Protein AF-A0A972IDL1-F1 (afdb_monomer_lite)

Structure (mmCIF, N/CA/C/O backbone):
data_AF-A0A972IDL1-F1
#
_entry.id   AF-A0A972IDL1-F1
#
loop_
_atom_site.group_PDB
_atom_site.id
_atom_site.type_symbol
_atom_site.label_atom_id
_atom_site.label_alt_id
_atom_site.label_comp_id
_atom_site.label_asym_id
_atom_site.label_entity_id
_atom_site.label_seq_id
_atom_site.pdbx_PDB_ins_code
_atom_site.Cartn_x
_atom_site.Cartn_y
_atom_site.Cartn_z
_atom_site.occupancy
_atom_site.B_iso_or_equiv
_atom_site.auth_seq_id
_atom_site.auth_comp_id
_atom_site.auth_asym_id
_atom_site.auth_atom_id
_atom_site.pdbx_PDB_model_num
ATOM 1 N N . MET A 1 1 ? 12.855 -9.740 -29.142 1.00 69.56 1 MET A N 1
ATOM 2 C CA . MET A 1 1 ? 11.871 -10.826 -28.912 1.00 69.56 1 MET A CA 1
ATOM 3 C C . MET A 1 1 ? 12.414 -11.901 -27.972 1.00 69.56 1 MET A C 1
ATOM 5 O O . MET A 1 1 ? 11.715 -12.265 -27.040 1.00 69.56 1 MET A O 1
ATOM 9 N N . GLU A 1 2 ? 13.650 -12.370 -28.153 1.00 85.25 2 GLU A N 1
ATOM 10 C CA . GLU A 1 2 ? 14.251 -13.401 -27.289 1.00 85.25 2 GLU A CA 1
ATOM 11 C C . GLU A 1 2 ? 14.607 -12.911 -25.873 1.00 85.25 2 GLU A C 1
ATOM 13 O O . GLU A 1 2 ? 14.271 -13.577 -24.900 1.00 85.25 2 GLU A O 1
ATOM 18 N N . GLN A 1 3 ? 15.165 -11.701 -25.736 1.00 89.56 3 GLN A N 1
ATOM 19 C CA . GLN A 1 3 ? 15.427 -11.087 -24.422 1.00 89.56 3 GLN A CA 1
ATOM 20 C C . GLN A 1 3 ? 14.149 -10.921 -23.587 1.00 89.56 3 GLN A C 1
ATOM 22 O O . GLN A 1 3 ? 14.128 -11.287 -22.418 1.00 89.56 3 GLN A O 1
ATOM 27 N N . ARG A 1 4 ? 13.060 -10.440 -24.205 1.00 92.75 4 ARG A N 1
ATOM 28 C CA . ARG A 1 4 ? 11.761 -10.284 -23.534 1.00 92.75 4 ARG A CA 1
ATOM 29 C C . ARG A 1 4 ? 11.240 -11.619 -22.999 1.00 92.75 4 ARG A C 1
ATOM 31 O O . ARG A 1 4 ? 10.919 -11.701 -21.827 1.00 92.75 4 ARG A O 1
ATOM 38 N N . LYS A 1 5 ? 11.292 -12.688 -23.806 1.00 94.25 5 LYS A N 1
ATOM 39 C CA . LYS A 1 5 ? 10.910 -14.041 -23.363 1.00 94.25 5 LYS A CA 1
ATOM 40 C C . LYS A 1 5 ? 11.726 -14.525 -22.160 1.00 94.25 5 LYS A C 1
ATOM 42 O O . LYS A 1 5 ? 11.178 -15.193 -21.290 1.00 94.25 5 LYS A O 1
ATOM 47 N N . LYS A 1 6 ? 13.025 -14.210 -22.106 1.00 95.50 6 LYS A N 1
ATOM 48 C CA . LYS A 1 6 ? 13.867 -14.559 -20.953 1.00 95.50 6 LYS A CA 1
ATOM 49 C C . LYS A 1 6 ? 13.486 -13.767 -19.702 1.00 95.50 6 LYS A C 1
ATOM 51 O O . LYS A 1 6 ? 13.371 -14.365 -18.638 1.00 95.50 6 LYS A O 1
ATOM 56 N N . ILE A 1 7 ? 13.264 -12.459 -19.830 1.00 96.12 7 ILE A N 1
ATOM 57 C CA . ILE A 1 7 ? 12.798 -11.608 -18.724 1.00 96.12 7 ILE A CA 1
ATOM 58 C C . ILE A 1 7 ? 11.448 -12.117 -18.202 1.00 96.12 7 ILE A C 1
ATOM 60 O O . ILE A 1 7 ? 11.307 -12.346 -17.003 1.00 96.12 7 ILE A O 1
ATOM 64 N N . ASP A 1 8 ? 10.502 -12.405 -19.097 1.00 96.19 8 ASP A N 1
ATOM 65 C CA . ASP A 1 8 ? 9.196 -12.964 -18.738 1.00 96.19 8 ASP A CA 1
ATOM 66 C C . ASP A 1 8 ? 9.354 -14.304 -17.997 1.00 96.19 8 ASP A C 1
ATOM 68 O O . ASP A 1 8 ? 8.699 -14.542 -16.985 1.00 96.19 8 ASP A O 1
ATOM 72 N N . ALA A 1 9 ? 10.283 -15.165 -18.429 1.00 96.38 9 ALA A N 1
ATOM 73 C CA . ALA A 1 9 ? 10.573 -16.423 -17.743 1.00 96.38 9 ALA A CA 1
ATOM 74 C C . ALA A 1 9 ? 11.152 -16.223 -16.329 1.00 96.38 9 ALA A C 1
ATOM 76 O O . ALA A 1 9 ? 10.812 -16.991 -15.423 1.00 96.38 9 ALA A O 1
ATOM 77 N N . TYR A 1 10 ? 11.996 -15.207 -16.113 1.00 97.44 10 TYR A N 1
ATOM 78 C CA . TYR A 1 10 ? 12.450 -14.835 -14.768 1.00 97.44 10 TYR A CA 1
ATOM 79 C C . TYR A 1 10 ? 11.281 -14.361 -13.900 1.00 97.44 10 TYR A C 1
ATOM 81 O O . TYR A 1 10 ? 11.142 -14.829 -12.770 1.00 97.44 10 TYR A O 1
ATOM 89 N N . MET A 1 11 ? 10.404 -13.508 -14.432 1.00 97.06 11 MET A N 1
ATOM 90 C CA . MET A 1 11 ? 9.245 -12.985 -13.699 1.00 97.06 11 MET A CA 1
ATOM 91 C C . MET A 1 11 ? 8.199 -14.067 -13.388 1.00 97.06 11 MET A C 1
ATOM 93 O O . MET A 1 11 ? 7.615 -14.076 -12.307 1.00 97.06 11 MET A O 1
ATOM 97 N N . GLU A 1 12 ? 7.996 -15.042 -14.274 1.00 96.50 12 GLU A N 1
ATOM 98 C CA . GLU A 1 12 ? 7.114 -16.185 -14.005 1.00 96.50 12 GLU A CA 1
ATOM 99 C C . GLU A 1 12 ? 7.659 -17.109 -12.913 1.00 96.50 12 GLU A C 1
ATOM 101 O O . GLU A 1 12 ? 6.898 -17.645 -12.103 1.00 96.50 12 GLU A O 1
ATOM 106 N N . ARG A 1 13 ? 8.984 -17.285 -12.851 1.00 96.50 13 ARG A N 1
ATOM 107 C CA . ARG A 1 13 ? 9.626 -17.984 -11.730 1.00 96.50 13 ARG A CA 1
ATOM 108 C C . ARG A 1 13 ? 9.507 -17.177 -10.444 1.00 96.50 13 ARG A C 1
ATOM 110 O O . ARG A 1 13 ? 9.214 -17.767 -9.408 1.00 96.50 13 ARG A O 1
ATOM 117 N N . TYR A 1 14 ? 9.665 -15.855 -10.523 1.00 96.44 14 TYR A N 1
ATOM 118 C CA . TYR A 1 14 ? 9.580 -14.960 -9.372 1.00 96.44 14 TYR A CA 1
ATOM 119 C C . TYR A 1 14 ? 8.259 -15.121 -8.611 1.00 96.44 14 TYR A C 1
ATOM 121 O O . TYR A 1 14 ? 8.246 -15.282 -7.392 1.00 96.44 14 TYR A O 1
ATOM 129 N N . LYS A 1 15 ? 7.141 -15.175 -9.346 1.00 94.12 15 LYS A N 1
ATOM 130 C CA . LYS A 1 15 ? 5.787 -15.342 -8.787 1.00 94.12 15 LYS A CA 1
ATOM 131 C C . LYS A 1 15 ? 5.589 -16.635 -7.986 1.00 94.12 15 LYS A C 1
ATOM 133 O O . LYS A 1 15 ? 4.675 -16.707 -7.175 1.00 94.12 15 LYS A O 1
ATOM 138 N N . LYS A 1 16 ? 6.396 -17.669 -8.242 1.00 94.69 16 LYS A N 1
ATOM 139 C CA . LYS A 1 16 ? 6.254 -19.010 -7.644 1.00 94.69 16 LYS A CA 1
ATOM 140 C C . LYS A 1 16 ? 7.277 -19.292 -6.545 1.00 94.69 16 LYS A C 1
ATOM 142 O O . LYS A 1 16 ? 7.197 -20.334 -5.901 1.00 94.69 16 LYS A O 1
ATOM 147 N N . ASN A 1 17 ? 8.267 -18.421 -6.385 1.00 92.88 17 ASN A N 1
ATOM 148 C CA . ASN A 1 17 ? 9.401 -18.655 -5.504 1.00 92.88 17 ASN A CA 1
ATOM 149 C C . ASN A 1 17 ? 9.168 -18.054 -4.110 1.00 92.88 17 ASN A C 1
ATOM 151 O O . ASN A 1 17 ? 8.294 -17.207 -3.923 1.00 92.88 17 ASN A O 1
ATOM 155 N N . SER A 1 18 ? 9.988 -18.455 -3.137 1.00 92.94 18 SER A N 1
ATOM 156 C CA . SER A 1 18 ? 10.034 -17.758 -1.847 1.00 92.94 18 SER A CA 1
ATOM 157 C C . SER A 1 18 ? 10.692 -16.381 -1.992 1.00 92.94 18 SER A C 1
ATOM 159 O O . SER A 1 18 ? 11.393 -16.114 -2.971 1.00 92.94 18 SER A O 1
ATOM 161 N N . ILE A 1 19 ? 10.507 -15.511 -0.997 1.00 91.75 19 ILE A N 1
ATOM 162 C CA . ILE A 1 19 ? 11.131 -14.181 -0.970 1.00 91.75 19 ILE A CA 1
ATOM 163 C C . ILE A 1 19 ? 12.663 -14.300 -1.012 1.00 91.75 19 ILE A C 1
ATOM 165 O O . ILE A 1 19 ? 13.321 -13.627 -1.802 1.00 91.75 19 ILE A O 1
ATOM 169 N N . GLU A 1 20 ? 13.237 -15.214 -0.233 1.00 91.06 20 GLU A N 1
ATOM 170 C CA . GLU A 1 20 ? 14.679 -15.469 -0.193 1.00 91.06 20 GLU A CA 1
ATOM 171 C C . GLU A 1 20 ? 15.185 -16.027 -1.529 1.00 91.06 20 GLU A C 1
ATOM 173 O O . GLU A 1 20 ? 16.216 -15.588 -2.045 1.00 91.06 20 GLU A O 1
ATOM 178 N N . GLY A 1 21 ? 14.432 -16.955 -2.130 1.00 94.38 21 GLY A N 1
ATOM 179 C CA . GLY A 1 21 ? 14.730 -17.484 -3.458 1.00 94.38 21 GLY A CA 1
ATOM 180 C C . GLY A 1 21 ? 14.674 -16.403 -4.541 1.00 94.38 21 GLY A C 1
ATOM 181 O O . GLY A 1 21 ? 15.463 -16.431 -5.488 1.00 94.38 21 GLY A O 1
ATOM 182 N N . ASN A 1 22 ? 13.780 -15.425 -4.390 1.00 96.56 22 ASN A N 1
ATOM 183 C CA . ASN A 1 22 ? 13.636 -14.306 -5.312 1.00 96.56 22 ASN A CA 1
ATOM 184 C C . ASN A 1 22 ? 14.821 -13.348 -5.293 1.00 96.56 22 ASN A C 1
ATOM 186 O O . ASN A 1 22 ? 15.197 -12.849 -6.352 1.00 96.56 22 ASN A O 1
ATOM 190 N N . ILE A 1 23 ? 15.464 -13.147 -4.142 1.00 95.94 23 ILE A N 1
ATOM 191 C CA . ILE A 1 23 ? 16.688 -12.340 -4.066 1.00 95.94 23 ILE A CA 1
ATOM 192 C C . ILE A 1 23 ? 17.783 -12.960 -4.944 1.00 95.94 23 ILE A C 1
ATOM 194 O O . ILE A 1 23 ? 18.371 -12.274 -5.780 1.00 95.94 23 ILE A O 1
ATOM 198 N N . ALA A 1 24 ? 18.035 -14.266 -4.798 1.00 95.44 24 ALA A N 1
ATOM 199 C CA . ALA A 1 24 ? 19.039 -14.965 -5.602 1.00 95.44 24 ALA A CA 1
ATOM 200 C C . ALA A 1 24 ? 18.680 -14.948 -7.098 1.00 95.44 24 ALA A C 1
ATOM 202 O O . ALA A 1 24 ? 19.507 -14.572 -7.929 1.00 95.44 24 ALA A O 1
ATOM 203 N N . LEU A 1 25 ? 17.424 -15.274 -7.426 1.00 97.94 25 LEU A N 1
ATOM 204 C CA . LEU A 1 25 ? 16.928 -15.304 -8.801 1.00 97.94 25 LEU A CA 1
ATOM 205 C C . LEU A 1 25 ? 17.077 -13.947 -9.503 1.00 97.94 25 LEU A C 1
ATOM 207 O O . LEU A 1 25 ? 17.534 -13.899 -10.644 1.00 97.94 25 LEU A O 1
ATOM 211 N N . MET A 1 26 ? 16.697 -12.846 -8.846 1.00 98.25 26 MET A N 1
ATOM 212 C CA . MET A 1 26 ? 16.773 -11.516 -9.455 1.00 98.25 26 MET A CA 1
ATOM 213 C C . MET A 1 26 ? 18.207 -10.993 -9.537 1.00 98.25 26 MET A C 1
ATOM 215 O O . MET A 1 26 ? 18.553 -10.363 -10.533 1.00 98.25 26 MET A O 1
ATOM 219 N N . ARG A 1 27 ? 19.077 -11.302 -8.564 1.00 97.19 27 ARG A N 1
ATOM 220 C CA . ARG A 1 27 ? 20.513 -10.989 -8.676 1.00 97.19 27 ARG A CA 1
ATOM 221 C C . ARG A 1 27 ? 21.149 -11.690 -9.878 1.00 97.19 27 ARG A C 1
ATOM 223 O O . ARG A 1 27 ? 21.947 -11.073 -10.577 1.00 97.19 27 ARG A O 1
ATOM 230 N N . ASP A 1 28 ? 20.778 -12.940 -10.154 1.00 97.00 28 ASP A N 1
ATOM 231 C CA . ASP A 1 28 ? 21.242 -13.651 -11.349 1.00 97.00 28 ASP A CA 1
ATOM 232 C C . ASP A 1 28 ? 20.662 -13.059 -12.637 1.00 97.00 28 ASP A C 1
ATOM 234 O O . ASP A 1 28 ? 21.408 -12.813 -13.586 1.00 97.00 28 ASP A O 1
ATOM 238 N N . ALA A 1 29 ? 19.366 -12.739 -12.655 1.00 97.56 29 ALA A N 1
ATOM 239 C CA . ALA A 1 29 ? 18.731 -12.093 -13.801 1.00 97.56 29 ALA A CA 1
ATOM 240 C C . ALA A 1 29 ? 19.389 -10.742 -14.141 1.00 97.56 29 ALA A C 1
ATOM 242 O O . ALA A 1 29 ? 19.613 -10.434 -15.311 1.00 97.56 29 ALA A O 1
ATOM 243 N N . LEU A 1 30 ? 19.769 -9.959 -13.128 1.00 97.81 30 LEU A N 1
ATOM 244 C CA . LEU A 1 30 ? 20.443 -8.669 -13.292 1.00 97.81 30 LEU A CA 1
ATOM 245 C C . LEU A 1 30 ? 21.916 -8.790 -13.716 1.00 97.81 30 LEU A C 1
ATOM 247 O O . LEU A 1 30 ? 22.479 -7.809 -14.189 1.00 97.81 30 LEU A O 1
ATOM 251 N N . LYS A 1 31 ? 22.550 -9.968 -13.640 1.00 97.38 31 LYS A N 1
ATOM 252 C CA . LYS A 1 31 ? 23.849 -10.181 -14.313 1.00 97.38 31 LYS A CA 1
ATOM 253 C C . LYS A 1 31 ? 23.686 -10.194 -15.833 1.00 97.38 31 LYS A C 1
ATOM 255 O O . LYS A 1 31 ? 24.550 -9.693 -16.544 1.00 97.38 31 LYS A O 1
ATOM 260 N N . GLU A 1 32 ? 22.583 -10.762 -16.325 1.00 96.50 32 GLU A N 1
ATOM 261 C CA . GLU A 1 32 ? 22.264 -10.829 -17.759 1.00 96.50 32 GLU A CA 1
ATOM 262 C C . GLU A 1 32 ? 21.600 -9.531 -18.255 1.00 96.50 32 GLU A C 1
ATOM 264 O O . GLU A 1 32 ? 21.862 -9.080 -19.370 1.00 96.50 32 GLU A O 1
ATOM 269 N N . PHE A 1 33 ? 20.778 -8.896 -17.413 1.00 96.81 33 PHE A N 1
ATOM 270 C CA . PHE A 1 33 ? 19.990 -7.707 -17.745 1.00 96.81 33 PHE A CA 1
ATOM 271 C C . PHE A 1 33 ? 20.169 -6.582 -16.705 1.00 96.81 33 PHE A C 1
ATOM 273 O O . PHE A 1 33 ? 19.198 -6.187 -16.058 1.00 96.81 33 PHE A O 1
ATOM 280 N N . PRO A 1 34 ? 21.378 -6.007 -16.552 1.00 94.88 34 PRO A N 1
ATOM 281 C CA . PRO A 1 34 ? 21.751 -5.133 -15.423 1.00 94.88 34 PRO A CA 1
ATOM 282 C C . PRO A 1 34 ? 20.965 -3.828 -15.294 1.00 94.88 34 PRO A C 1
ATOM 284 O O . PRO A 1 34 ? 21.057 -3.138 -14.282 1.00 94.88 34 PRO A O 1
ATOM 287 N N . TYR A 1 35 ? 20.215 -3.469 -16.327 1.00 94.12 35 TYR A N 1
ATOM 288 C CA . TYR A 1 35 ? 19.510 -2.199 -16.440 1.00 94.12 35 TYR A CA 1
ATOM 289 C C . TYR A 1 35 ? 18.008 -2.363 -16.651 1.00 94.12 35 TYR A C 1
ATOM 291 O O . TYR A 1 35 ? 17.324 -1.383 -16.944 1.00 94.12 35 TYR A O 1
ATOM 299 N N . ASN A 1 36 ? 17.493 -3.590 -16.549 1.00 96.69 36 ASN A N 1
ATOM 300 C CA . ASN A 1 36 ? 16.065 -3.818 -16.663 1.00 96.69 36 ASN A CA 1
ATOM 301 C C . ASN 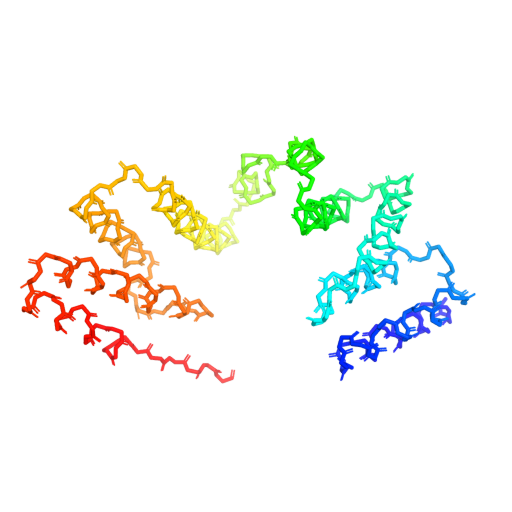A 1 36 ? 15.358 -3.369 -15.372 1.00 96.69 36 ASN A C 1
ATOM 303 O O . ASN A 1 36 ? 15.572 -3.940 -14.304 1.00 96.69 36 ASN A O 1
ATOM 307 N N . LEU A 1 37 ? 14.512 -2.346 -15.494 1.00 96.69 37 LEU A N 1
ATOM 308 C CA . LEU A 1 37 ? 13.862 -1.693 -14.356 1.00 96.69 37 LEU A CA 1
ATOM 309 C C . LEU A 1 37 ? 12.839 -2.594 -13.645 1.00 96.69 37 LEU A C 1
ATOM 311 O O . LEU A 1 37 ? 12.655 -2.461 -12.435 1.00 96.69 37 LEU A O 1
ATOM 315 N N . ASP A 1 38 ? 12.227 -3.545 -14.355 1.00 95.06 38 ASP A N 1
ATOM 316 C CA . ASP A 1 38 ? 11.263 -4.486 -13.772 1.00 95.06 38 ASP A CA 1
ATOM 317 C C . ASP A 1 38 ? 11.964 -5.514 -12.880 1.00 95.06 38 ASP A C 1
ATOM 319 O O . ASP A 1 38 ? 11.540 -5.753 -11.751 1.00 95.06 38 ASP A O 1
ATOM 323 N N . LEU A 1 39 ? 13.092 -6.065 -13.340 1.00 97.69 39 LEU A N 1
ATOM 324 C CA . LEU A 1 39 ? 13.929 -6.973 -12.551 1.00 97.69 39 LEU A CA 1
ATOM 325 C C . LEU A 1 39 ? 14.549 -6.259 -11.341 1.00 97.69 39 LEU A C 1
ATOM 327 O O . LEU A 1 39 ? 14.624 -6.835 -10.256 1.00 97.69 39 LEU A O 1
ATOM 331 N N . MET A 1 40 ? 14.951 -4.994 -11.505 1.00 97.94 40 MET A N 1
ATOM 332 C CA . MET A 1 40 ? 15.411 -4.152 -10.397 1.00 97.94 40 MET A CA 1
ATOM 333 C C . MET A 1 40 ? 14.294 -3.945 -9.363 1.00 97.94 40 MET A C 1
ATOM 335 O O . MET A 1 40 ? 14.509 -4.189 -8.177 1.00 97.94 40 MET A O 1
ATOM 339 N N . SER A 1 41 ? 13.088 -3.578 -9.808 1.00 96.56 41 SER A N 1
ATOM 340 C CA . SER A 1 41 ? 11.908 -3.425 -8.942 1.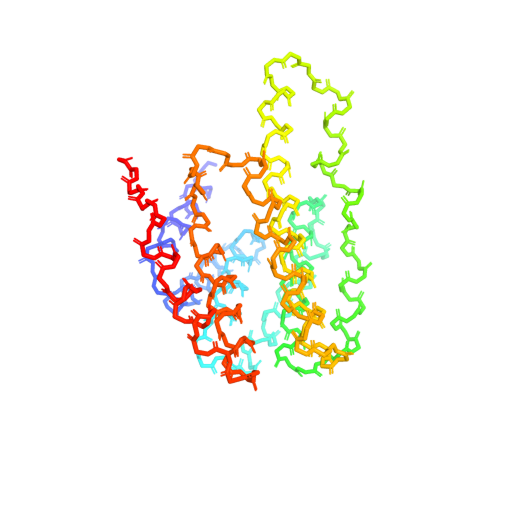00 96.56 41 SER A CA 1
ATOM 341 C C . SER A 1 41 ? 11.562 -4.724 -8.205 1.00 96.56 41 SER A C 1
ATOM 343 O O . SER A 1 41 ? 11.295 -4.712 -7.003 1.00 96.56 41 SER A O 1
ATOM 345 N N . ALA A 1 42 ? 11.6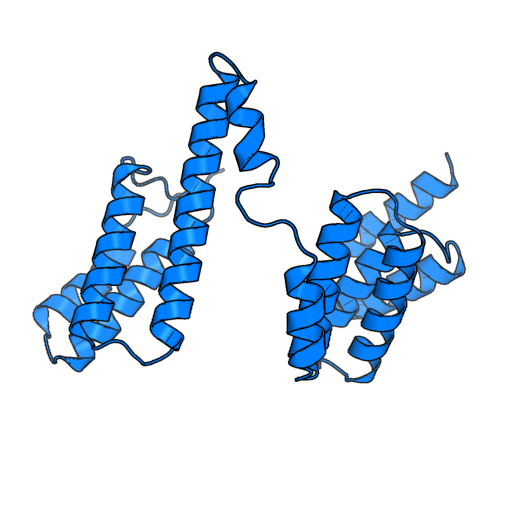21 -5.862 -8.900 1.00 96.56 42 ALA A N 1
ATOM 346 C CA . ALA A 1 42 ? 11.359 -7.176 -8.323 1.00 96.56 42 ALA A CA 1
ATOM 347 C C . ALA A 1 42 ? 12.396 -7.561 -7.253 1.00 96.56 42 ALA A C 1
ATOM 349 O O . ALA A 1 42 ? 12.026 -8.115 -6.208 1.00 96.56 42 ALA A O 1
ATOM 350 N N . LEU A 1 43 ? 13.677 -7.236 -7.475 1.00 97.44 43 LEU A N 1
ATOM 351 C CA . LEU A 1 43 ? 14.726 -7.413 -6.470 1.00 97.44 43 LEU A CA 1
ATOM 352 C C . LEU A 1 43 ? 14.464 -6.534 -5.242 1.00 97.44 43 LEU A C 1
ATOM 354 O O . LEU A 1 43 ? 14.471 -7.054 -4.131 1.00 97.44 43 LEU A O 1
ATOM 358 N N . CYS A 1 44 ? 14.160 -5.244 -5.425 1.00 96.19 44 CYS A N 1
ATOM 359 C CA . CYS A 1 44 ? 13.819 -4.337 -4.323 1.00 96.19 44 CYS A CA 1
ATOM 360 C C . CYS A 1 44 ? 12.662 -4.861 -3.474 1.00 96.19 44 CYS A C 1
ATOM 362 O O . CYS A 1 44 ? 12.764 -4.886 -2.251 1.00 96.19 44 CYS A O 1
ATOM 364 N N . HIS A 1 45 ? 11.590 -5.335 -4.111 1.00 94.25 45 HIS A N 1
ATOM 365 C CA . HIS A 1 45 ? 10.460 -5.926 -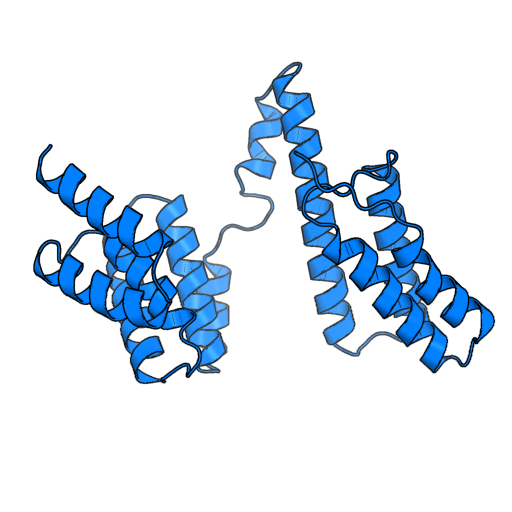3.402 1.00 94.25 45 HIS A CA 1
ATOM 366 C C . HIS A 1 45 ? 10.895 -7.136 -2.556 1.00 94.25 45 HIS A C 1
ATOM 368 O O . HIS A 1 45 ? 10.551 -7.233 -1.379 1.00 94.25 45 HIS A O 1
ATOM 374 N N . ALA A 1 46 ? 11.712 -8.035 -3.114 1.00 95.19 46 ALA A N 1
ATOM 375 C CA . ALA A 1 46 ? 12.198 -9.200 -2.377 1.00 95.19 46 ALA A CA 1
ATOM 376 C C . ALA A 1 46 ? 13.121 -8.811 -1.204 1.00 95.19 46 ALA A C 1
ATOM 378 O O . ALA A 1 46 ? 12.978 -9.348 -0.109 1.00 95.19 46 ALA A O 1
ATOM 379 N N . LEU A 1 47 ? 14.021 -7.842 -1.403 1.00 95.31 47 LEU A N 1
ATOM 380 C CA . LEU A 1 47 ? 14.899 -7.312 -0.353 1.00 95.31 47 LEU A CA 1
ATOM 381 C C . LEU A 1 47 ? 14.099 -6.644 0.774 1.00 95.31 47 LEU A C 1
ATOM 383 O O . LEU A 1 47 ? 14.401 -6.844 1.952 1.00 95.31 47 LEU A O 1
ATOM 387 N N . LEU A 1 48 ? 13.061 -5.881 0.418 1.00 92.19 48 LEU A N 1
ATOM 388 C CA . LEU A 1 48 ? 12.223 -5.155 1.366 1.00 92.19 48 LEU A CA 1
ATOM 389 C C . LEU A 1 48 ? 11.366 -6.087 2.225 1.00 92.19 48 LEU A C 1
ATOM 391 O O . LEU A 1 48 ? 11.115 -5.749 3.375 1.00 92.19 48 LEU A O 1
ATOM 395 N N . PHE A 1 49 ? 10.917 -7.233 1.715 1.00 88.88 49 PHE A N 1
ATOM 396 C CA . PHE A 1 49 ? 10.031 -8.144 2.455 1.00 88.88 49 PHE A CA 1
ATOM 397 C C . PHE A 1 49 ? 10.722 -9.396 3.003 1.00 88.88 49 PHE A C 1
ATOM 399 O O . PHE A 1 49 ? 10.064 -10.266 3.573 1.00 88.88 49 PHE A O 1
ATOM 406 N N . GLU A 1 50 ? 12.047 -9.488 2.886 1.00 89.19 50 GLU A N 1
ATOM 407 C CA . GLU A 1 50 ? 12.817 -10.573 3.492 1.00 89.19 50 GLU A CA 1
ATOM 408 C C . GLU A 1 50 ? 12.629 -10.582 5.018 1.00 89.19 50 GLU A C 1
ATOM 410 O O . GLU A 1 50 ? 12.720 -9.548 5.694 1.00 89.19 50 GLU A O 1
ATOM 415 N N . LYS A 1 51 ? 12.323 -11.769 5.557 1.00 73.75 51 LYS A N 1
ATOM 416 C CA . LYS A 1 51 ? 11.828 -11.977 6.924 1.00 73.75 51 LYS A CA 1
ATOM 417 C C . LYS A 1 51 ? 12.813 -11.513 7.996 1.00 73.75 51 LYS A C 1
ATOM 419 O O . LYS A 1 51 ? 12.385 -11.070 9.063 1.00 73.75 51 LYS A O 1
ATOM 424 N N . HIS A 1 52 ? 14.110 -11.604 7.721 1.00 69.94 52 HIS A N 1
ATOM 425 C CA . HIS A 1 52 ? 15.169 -11.197 8.638 1.00 69.94 52 HIS A CA 1
ATOM 426 C C . HIS A 1 52 ? 15.661 -9.766 8.416 1.00 69.94 52 HIS A C 1
ATOM 428 O O . HIS A 1 52 ? 16.496 -9.310 9.195 1.00 69.94 52 HIS A O 1
ATOM 434 N N . GLY A 1 53 ? 15.108 -9.048 7.428 1.00 65.19 53 GLY A N 1
ATOM 435 C CA . GLY A 1 53 ? 15.228 -7.599 7.267 1.00 65.19 53 GLY A CA 1
ATOM 436 C C . GLY A 1 53 ? 16.645 -7.075 7.461 1.00 65.19 53 GLY A C 1
ATOM 437 O O . GLY A 1 53 ? 16.830 -6.100 8.189 1.00 65.19 53 GLY A O 1
ATOM 438 N N . LYS A 1 54 ? 17.640 -7.757 6.878 1.00 83.56 54 LYS A N 1
ATOM 439 C CA . LYS A 1 54 ? 19.049 -7.389 7.049 1.00 83.56 54 LYS A CA 1
ATOM 440 C C . LYS A 1 54 ? 19.264 -5.951 6.602 1.00 83.56 54 LYS A C 1
ATOM 442 O O . LYS A 1 54 ? 18.782 -5.556 5.543 1.00 83.56 54 LYS A O 1
ATOM 447 N N . GLU A 1 55 ? 20.023 -5.191 7.382 1.00 88.31 55 GLU A N 1
ATOM 448 C CA . GLU A 1 55 ? 20.315 -3.794 7.062 1.00 88.31 55 GLU A CA 1
ATOM 449 C C . GLU A 1 55 ? 20.941 -3.647 5.665 1.00 88.31 55 GLU A C 1
ATOM 451 O O . GLU A 1 55 ? 20.513 -2.796 4.891 1.00 88.31 55 GLU A O 1
ATOM 456 N N . GLU A 1 56 ? 21.831 -4.572 5.299 1.00 91.50 56 GLU A N 1
ATOM 457 C CA . GLU A 1 56 ? 22.450 -4.671 3.972 1.00 91.50 56 GLU A CA 1
ATOM 458 C C . GLU A 1 56 ? 21.425 -4.805 2.832 1.00 91.50 56 GLU A C 1
ATOM 460 O O . GLU A 1 56 ? 21.604 -4.217 1.769 1.00 91.50 56 GLU A O 1
ATOM 465 N N . ASN A 1 57 ? 20.324 -5.537 3.048 1.00 93.94 57 ASN A N 1
ATOM 466 C CA . ASN A 1 57 ? 19.265 -5.671 2.044 1.00 93.94 57 ASN A CA 1
ATOM 467 C C . ASN A 1 57 ? 18.513 -4.346 1.861 1.00 93.94 57 ASN A C 1
ATOM 469 O O . ASN A 1 57 ? 18.091 -4.026 0.751 1.00 93.94 57 ASN A O 1
ATOM 473 N N . LEU A 1 58 ? 18.331 -3.577 2.940 1.00 94.25 58 LEU A N 1
ATOM 474 C CA . LEU A 1 58 ? 17.700 -2.259 2.864 1.00 94.25 58 LEU A CA 1
ATOM 475 C C . LEU A 1 58 ? 18.609 -1.259 2.145 1.00 94.25 58 LEU A C 1
ATOM 477 O O . LEU A 1 58 ? 18.108 -0.488 1.332 1.00 94.25 58 LEU A O 1
ATOM 481 N N . ASP A 1 59 ? 19.918 -1.304 2.392 1.00 95.69 59 ASP A N 1
ATOM 482 C CA . ASP A 1 59 ? 20.892 -0.459 1.692 1.00 95.69 59 ASP A CA 1
ATOM 483 C C . ASP A 1 59 ? 20.952 -0.793 0.196 1.00 95.69 59 ASP A C 1
ATOM 485 O O . ASP A 1 59 ? 20.803 0.098 -0.640 1.00 95.69 59 ASP A O 1
ATOM 489 N N . GLU A 1 60 ? 21.029 -2.080 -0.160 1.00 96.25 60 GLU A N 1
ATOM 490 C CA . GLU A 1 60 ? 20.957 -2.515 -1.561 1.00 96.25 60 GLU A CA 1
ATOM 491 C C . GLU A 1 60 ? 19.631 -2.090 -2.213 1.00 96.25 60 GLU A C 1
ATOM 493 O O . GLU A 1 60 ? 19.620 -1.600 -3.345 1.00 96.25 60 GLU A O 1
ATOM 498 N N . CYS A 1 61 ? 18.508 -2.230 -1.501 1.00 96.50 61 CYS A N 1
ATOM 499 C CA . CYS A 1 61 ? 17.203 -1.799 -1.992 1.00 96.50 61 CYS A CA 1
ATOM 500 C C . CYS A 1 61 ? 17.186 -0.294 -2.287 1.00 96.50 61 CYS A C 1
ATOM 502 O O . CYS A 1 61 ? 16.704 0.101 -3.348 1.00 96.50 61 CYS A O 1
ATOM 504 N N . ILE A 1 62 ? 17.714 0.535 -1.380 1.00 97.12 62 ILE A N 1
ATOM 505 C CA . ILE A 1 62 ? 17.808 1.992 -1.549 1.00 97.12 62 ILE A CA 1
ATOM 506 C C . ILE A 1 62 ? 18.653 2.326 -2.785 1.00 97.12 62 ILE A C 1
ATOM 508 O O . ILE A 1 62 ? 18.203 3.090 -3.640 1.00 97.12 62 ILE A O 1
ATOM 512 N N . ASP A 1 63 ? 19.822 1.703 -2.937 1.00 97.31 63 ASP A N 1
ATOM 513 C CA . ASP A 1 63 ? 20.718 1.940 -4.074 1.00 97.31 63 ASP A CA 1
ATOM 514 C C . ASP A 1 63 ? 20.088 1.550 -5.418 1.00 97.31 63 ASP A C 1
ATOM 516 O O . ASP A 1 63 ? 20.296 2.208 -6.441 1.00 97.31 63 ASP A O 1
ATOM 520 N N . ILE A 1 64 ? 19.336 0.449 -5.464 1.00 97.56 64 ILE A N 1
ATOM 521 C CA . ILE A 1 64 ? 18.619 0.029 -6.676 1.00 97.56 64 ILE A CA 1
ATOM 522 C C . ILE A 1 64 ? 17.476 1.005 -6.984 1.00 97.56 64 ILE A C 1
ATOM 524 O O . ILE A 1 64 ? 17.355 1.457 -8.121 1.00 97.56 64 ILE A O 1
ATOM 528 N N . VAL A 1 65 ? 16.669 1.360 -5.984 1.00 96.50 65 VAL A N 1
ATOM 529 C CA . VAL A 1 65 ? 15.534 2.285 -6.118 1.00 96.50 65 VAL A CA 1
ATOM 530 C C . VAL A 1 65 ? 15.981 3.649 -6.645 1.00 96.50 65 VAL A C 1
ATOM 532 O O . VAL A 1 65 ? 15.370 4.171 -7.576 1.00 96.50 65 VAL A O 1
ATOM 535 N N . LEU A 1 66 ? 17.080 4.204 -6.127 1.00 96.69 66 LEU A N 1
ATOM 536 C CA . LEU A 1 66 ? 17.630 5.472 -6.617 1.00 96.69 66 LEU A CA 1
ATOM 537 C C . LEU A 1 66 ? 18.039 5.382 -8.096 1.00 96.69 66 LEU A C 1
ATOM 539 O O . LEU A 1 66 ? 17.682 6.257 -8.883 1.00 96.69 66 LEU A O 1
ATOM 543 N N . ARG A 1 67 ? 18.674 4.278 -8.511 1.00 96.69 67 ARG A N 1
ATOM 544 C CA . ARG A 1 67 ? 19.015 4.027 -9.923 1.00 96.69 67 ARG A CA 1
ATOM 545 C C . ARG A 1 67 ? 17.788 3.873 -10.825 1.00 96.69 67 ARG A C 1
ATOM 547 O O . ARG A 1 67 ? 17.842 4.276 -11.987 1.00 96.69 67 ARG A O 1
ATOM 554 N N . ILE A 1 68 ? 16.688 3.300 -10.324 1.00 97.50 68 ILE A N 1
ATOM 555 C CA . ILE A 1 68 ? 15.419 3.257 -11.071 1.00 97.50 68 ILE A CA 1
ATOM 556 C C . ILE A 1 68 ? 14.898 4.685 -11.273 1.00 97.50 68 ILE A C 1
ATOM 558 O O . ILE A 1 68 ? 14.552 5.043 -12.397 1.00 97.50 68 ILE A O 1
ATOM 562 N N . LEU A 1 69 ? 14.897 5.528 -10.233 1.00 96.88 69 LEU A N 1
ATOM 563 C CA . LEU A 1 69 ? 14.403 6.912 -10.322 1.00 96.88 69 LEU A CA 1
ATOM 564 C C . LEU A 1 69 ? 15.227 7.807 -11.253 1.00 96.88 69 LEU A C 1
ATOM 566 O O . LEU A 1 69 ? 14.669 8.738 -11.836 1.00 96.88 69 LEU A O 1
ATOM 570 N N . GLU A 1 70 ? 16.521 7.538 -11.409 1.00 96.25 70 GLU A N 1
ATOM 571 C CA . GLU A 1 70 ? 17.388 8.245 -12.362 1.00 96.25 70 GLU A CA 1
ATOM 572 C C . GLU A 1 70 ? 17.055 7.930 -13.827 1.00 96.25 70 GLU A C 1
ATOM 574 O O . GLU A 1 70 ? 17.341 8.733 -14.713 1.00 96.25 70 GLU A O 1
ATOM 579 N N . ARG A 1 71 ? 16.477 6.754 -14.096 1.00 95.50 71 ARG A N 1
ATOM 580 C CA . ARG A 1 71 ? 16.308 6.219 -15.457 1.00 95.50 71 ARG A CA 1
ATOM 581 C C . ARG A 1 71 ? 14.865 6.138 -15.917 1.00 95.50 71 ARG A C 1
ATOM 583 O O . ARG A 1 71 ? 14.605 6.219 -17.113 1.00 95.50 71 ARG A O 1
ATOM 590 N N . SER A 1 72 ? 13.946 5.922 -14.987 1.00 95.75 72 SER A N 1
ATOM 591 C CA . SER A 1 72 ? 12.538 5.757 -15.297 1.00 95.75 72 SER A CA 1
ATOM 592 C C . SER A 1 72 ? 11.911 7.096 -15.664 1.00 95.75 72 SER A C 1
ATOM 594 O O . SER A 1 72 ? 12.023 8.071 -14.916 1.00 95.75 72 SER A O 1
ATOM 596 N N . THR A 1 73 ? 11.223 7.122 -16.802 1.00 95.00 73 THR A N 1
ATOM 597 C CA . THR A 1 73 ? 10.374 8.232 -17.258 1.00 95.00 73 THR A CA 1
ATOM 598 C C . THR A 1 73 ? 8.885 7.910 -17.119 1.00 95.00 73 THR A C 1
ATOM 600 O O . THR A 1 73 ? 8.058 8.723 -17.510 1.00 95.00 73 THR A O 1
ATOM 603 N N . ASP A 1 74 ? 8.548 6.720 -16.618 1.00 95.44 74 ASP A N 1
ATOM 604 C CA . ASP A 1 74 ? 7.176 6.259 -16.427 1.00 95.44 74 ASP A CA 1
ATOM 605 C C . ASP A 1 74 ? 6.691 6.645 -15.026 1.00 95.44 74 ASP A C 1
ATOM 607 O O . ASP A 1 74 ? 7.263 6.209 -14.026 1.00 95.44 74 ASP A O 1
ATOM 611 N N . ASP A 1 75 ? 5.665 7.488 -14.938 1.00 93.75 75 ASP A N 1
ATOM 612 C CA . ASP A 1 75 ? 5.216 8.041 -13.657 1.00 93.75 75 ASP A CA 1
ATOM 61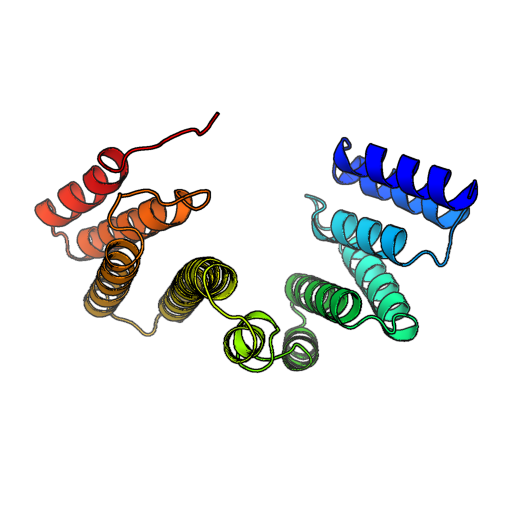3 C C . ASP A 1 75 ? 4.712 6.959 -12.694 1.00 93.75 75 ASP A C 1
ATOM 615 O O . ASP A 1 75 ? 5.010 7.020 -11.500 1.00 93.75 75 ASP A O 1
ATOM 619 N N . GLU A 1 76 ? 4.026 5.928 -13.194 1.00 92.19 76 GLU A N 1
ATOM 620 C CA . GLU A 1 76 ? 3.538 4.830 -12.358 1.00 92.19 76 GLU A CA 1
ATOM 621 C C . GLU A 1 76 ? 4.699 4.060 -11.713 1.00 92.19 76 GLU A C 1
ATOM 623 O O . GLU A 1 76 ? 4.716 3.854 -10.493 1.00 92.19 76 GLU A O 1
ATOM 628 N N . GLN A 1 77 ? 5.704 3.676 -12.504 1.00 94.62 77 GLN A N 1
ATOM 629 C CA . GLN A 1 77 ? 6.909 3.028 -12.001 1.00 94.62 77 GLN A CA 1
ATOM 630 C C . GLN A 1 77 ? 7.638 3.939 -11.012 1.00 94.62 77 GLN A C 1
ATOM 632 O O . GLN A 1 77 ? 7.998 3.492 -9.923 1.00 94.62 77 GLN A O 1
ATOM 637 N N . ARG A 1 78 ? 7.797 5.227 -11.332 1.00 96.31 78 ARG A N 1
ATOM 638 C CA . ARG A 1 78 ? 8.452 6.199 -10.445 1.00 96.31 78 ARG A CA 1
ATOM 639 C C . ARG A 1 78 ? 7.738 6.321 -9.103 1.00 96.31 78 ARG A C 1
ATOM 641 O O . ARG A 1 78 ? 8.410 6.311 -8.073 1.00 96.31 78 ARG A O 1
ATOM 648 N N . TYR A 1 79 ? 6.408 6.402 -9.078 1.00 95.44 79 TYR A N 1
ATOM 649 C CA . TYR A 1 79 ? 5.651 6.498 -7.828 1.00 95.44 79 TYR A CA 1
ATOM 650 C C . TYR A 1 79 ? 5.771 5.225 -6.984 1.00 95.44 79 TYR A C 1
ATOM 652 O O . TYR A 1 79 ? 6.073 5.329 -5.795 1.00 95.44 79 TYR A O 1
ATOM 660 N N . LYS A 1 80 ? 5.666 4.032 -7.586 1.00 94.00 80 LYS A N 1
ATOM 661 C CA . LYS A 1 80 ? 5.902 2.751 -6.882 1.00 94.00 80 LYS A CA 1
ATOM 662 C C . LYS A 1 80 ? 7.325 2.650 -6.325 1.00 94.00 80 LYS A C 1
ATOM 664 O O . LYS A 1 80 ? 7.556 2.177 -5.210 1.00 94.00 80 LYS A O 1
ATOM 669 N N . THR A 1 81 ? 8.305 3.129 -7.086 1.00 96.44 81 THR A N 1
ATOM 670 C CA . THR A 1 81 ? 9.706 3.180 -6.667 1.00 96.44 81 THR A CA 1
ATOM 671 C C . THR A 1 81 ? 9.917 4.164 -5.504 1.00 96.44 81 THR A C 1
ATOM 673 O O . THR A 1 81 ? 10.615 3.828 -4.547 1.00 96.44 81 THR A O 1
ATOM 676 N N . ILE A 1 82 ? 9.280 5.341 -5.517 1.00 97.31 82 ILE A N 1
ATOM 677 C CA . ILE A 1 82 ? 9.317 6.289 -4.387 1.00 97.31 82 ILE A CA 1
ATOM 678 C C . ILE A 1 82 ? 8.654 5.684 -3.142 1.00 97.31 82 ILE A C 1
ATOM 680 O O . ILE A 1 82 ? 9.204 5.809 -2.051 1.00 97.31 82 ILE A O 1
ATOM 684 N N . GLU A 1 83 ? 7.518 4.999 -3.280 1.00 96.06 83 GLU A N 1
ATOM 685 C CA . GLU A 1 83 ? 6.854 4.311 -2.164 1.00 96.06 83 GLU A CA 1
ATOM 686 C C . GLU A 1 83 ? 7.769 3.251 -1.525 1.00 96.06 83 GLU A C 1
ATOM 688 O O . GLU A 1 83 ? 7.950 3.226 -0.306 1.00 96.06 83 GLU A O 1
ATOM 693 N N . THR A 1 84 ? 8.450 2.452 -2.350 1.00 96.12 84 THR A N 1
ATOM 694 C CA . THR A 1 84 ? 9.461 1.487 -1.885 1.00 96.12 84 THR A CA 1
ATOM 695 C C . THR A 1 84 ? 10.568 2.178 -1.076 1.00 96.12 84 THR A C 1
ATOM 697 O O . THR A 1 84 ? 10.995 1.671 -0.036 1.00 96.12 84 THR A O 1
ATOM 700 N N . LEU A 1 85 ? 11.001 3.370 -1.504 1.00 96.25 85 LEU A N 1
ATOM 701 C CA . LEU A 1 85 ? 12.008 4.167 -0.802 1.00 96.25 85 LEU A CA 1
ATOM 702 C C . LEU A 1 85 ? 11.523 4.654 0.570 1.00 96.25 85 LEU A C 1
ATOM 704 O O . LEU A 1 85 ? 12.281 4.627 1.542 1.00 96.25 85 LEU A O 1
ATOM 708 N N . VAL A 1 86 ? 10.258 5.075 0.654 1.00 97.50 86 VAL A N 1
ATOM 709 C CA . VAL A 1 86 ? 9.608 5.474 1.911 1.00 97.50 86 VAL A CA 1
ATOM 710 C C . VAL A 1 86 ? 9.611 4.305 2.894 1.00 97.50 86 VAL A C 1
ATOM 712 O O . VAL A 1 86 ? 10.015 4.483 4.045 1.00 97.50 86 VAL A O 1
ATOM 715 N N . TYR A 1 87 ? 9.243 3.101 2.448 1.00 94.88 87 TYR A N 1
ATOM 716 C CA . TYR A 1 87 ? 9.283 1.911 3.299 1.00 94.88 87 TYR A CA 1
ATOM 717 C C . TYR A 1 87 ? 10.702 1.557 3.746 1.00 94.88 87 TYR A C 1
ATOM 719 O O . TYR A 1 87 ? 10.918 1.316 4.934 1.00 94.88 87 TYR A O 1
ATOM 727 N N . ALA A 1 88 ? 11.681 1.573 2.839 1.00 95.31 88 ALA A N 1
ATOM 728 C CA . ALA A 1 88 ? 13.066 1.254 3.177 1.00 95.31 88 ALA A CA 1
ATOM 729 C C . ALA A 1 88 ? 13.639 2.220 4.231 1.00 95.31 88 ALA A C 1
ATOM 731 O O . ALA A 1 88 ? 14.148 1.778 5.266 1.00 95.31 88 ALA A O 1
ATOM 732 N N . TYR A 1 89 ? 13.488 3.537 4.037 1.00 96.25 89 TYR A N 1
ATOM 733 C CA . TYR A 1 89 ? 13.938 4.524 5.024 1.00 96.25 89 TYR A CA 1
ATOM 734 C C . TYR A 1 89 ? 13.168 4.444 6.342 1.00 96.25 89 TYR A C 1
ATOM 736 O O . TYR A 1 89 ? 13.776 4.612 7.403 1.00 96.25 89 TYR A O 1
ATOM 744 N N . SER A 1 90 ? 11.868 4.139 6.300 1.00 94.69 90 SER A N 1
ATOM 745 C CA . SER A 1 90 ? 11.066 3.947 7.508 1.00 94.69 90 SER A CA 1
ATOM 746 C C . SER A 1 90 ? 11.574 2.762 8.330 1.00 94.69 90 SER A C 1
ATOM 748 O O . SER A 1 90 ? 11.753 2.909 9.539 1.00 94.69 90 SER A O 1
ATOM 750 N N . ARG A 1 91 ? 11.898 1.624 7.694 1.00 92.88 91 ARG A N 1
ATOM 751 C CA . ARG A 1 91 ? 12.477 0.449 8.376 1.00 92.88 91 ARG A CA 1
ATOM 752 C C . ARG A 1 91 ? 13.874 0.720 8.941 1.00 92.88 91 ARG A C 1
ATOM 754 O O . ARG A 1 91 ? 14.219 0.157 9.975 1.00 92.88 91 ARG A O 1
ATOM 761 N N . LYS A 1 92 ? 14.640 1.629 8.325 1.00 92.94 92 LYS A N 1
ATOM 762 C CA . LYS A 1 92 ? 15.910 2.151 8.866 1.00 92.94 92 LYS A CA 1
ATOM 763 C C . LYS A 1 92 ? 15.730 3.251 9.928 1.00 92.94 92 LYS A C 1
ATOM 765 O O . LYS A 1 92 ? 16.712 3.857 10.345 1.00 92.94 92 LYS A O 1
ATOM 770 N N . ASN A 1 93 ? 14.501 3.547 10.359 1.00 94.50 93 ASN A N 1
ATOM 771 C CA . ASN A 1 93 ? 14.172 4.635 11.291 1.00 94.50 93 ASN A CA 1
ATOM 772 C C . ASN A 1 93 ? 14.652 6.030 10.836 1.00 94.50 93 ASN A C 1
ATOM 774 O O . ASN A 1 93 ? 14.776 6.951 11.647 1.00 94.50 93 ASN A O 1
ATOM 778 N N . ASN A 1 94 ? 14.882 6.231 9.534 1.00 96.50 94 ASN A N 1
ATOM 779 C CA . ASN A 1 94 ? 15.282 7.523 8.984 1.00 96.50 94 ASN A CA 1
ATOM 780 C C . ASN A 1 94 ? 14.042 8.377 8.685 1.00 96.50 94 ASN A C 1
ATOM 782 O O . ASN A 1 94 ? 13.536 8.430 7.559 1.00 96.50 94 ASN A O 1
ATOM 786 N N . LYS A 1 95 ? 13.534 9.046 9.723 1.00 97.38 95 LYS A N 1
ATOM 787 C CA . LYS A 1 95 ? 12.310 9.855 9.651 1.00 97.38 95 LYS A CA 1
ATOM 788 C C . LYS A 1 95 ? 12.403 11.001 8.640 1.00 97.38 95 LYS A C 1
ATOM 790 O O . LYS A 1 95 ? 11.430 11.259 7.938 1.00 97.38 95 LYS A O 1
ATOM 795 N N . GLU A 1 96 ? 13.548 11.675 8.559 1.00 98.19 96 GLU A N 1
ATOM 796 C CA . GLU A 1 96 ? 13.746 12.812 7.655 1.00 98.19 96 GLU A CA 1
ATOM 797 C C . GLU A 1 96 ? 13.581 12.386 6.194 1.00 98.19 96 GLU A C 1
ATOM 799 O O . GLU A 1 96 ? 12.730 12.929 5.489 1.00 98.19 96 GLU A O 1
ATOM 804 N N . LYS A 1 97 ? 14.308 11.345 5.770 1.00 97.56 97 LYS A N 1
ATOM 805 C CA . LYS A 1 97 ? 14.211 10.820 4.403 1.00 97.56 97 LYS A CA 1
ATOM 806 C C . LYS A 1 97 ? 12.853 10.199 4.107 1.00 97.56 97 LYS A C 1
ATOM 808 O O . LYS A 1 97 ? 12.329 10.393 3.012 1.00 97.56 97 LYS A O 1
ATOM 813 N N . THR A 1 98 ? 12.249 9.523 5.084 1.00 98.00 98 THR A N 1
ATOM 814 C CA . THR A 1 98 ? 10.881 8.996 4.954 1.00 98.00 98 THR A CA 1
ATOM 815 C C . THR A 1 98 ? 9.901 10.121 4.600 1.00 98.00 98 THR A C 1
ATOM 817 O O . THR A 1 98 ? 9.138 9.994 3.646 1.00 98.00 98 THR A O 1
ATOM 820 N N . ILE A 1 99 ? 9.956 11.255 5.312 1.00 97.88 99 ILE A N 1
ATOM 821 C CA . ILE A 1 99 ? 9.088 12.415 5.052 1.00 97.88 99 ILE A CA 1
ATOM 822 C C . ILE A 1 99 ? 9.440 13.093 3.722 1.00 97.88 99 ILE A C 1
ATOM 824 O O . ILE A 1 99 ? 8.532 13.464 2.978 1.00 97.88 99 ILE A O 1
ATOM 828 N N . GLU A 1 100 ? 10.731 13.267 3.425 1.00 97.56 100 GLU A N 1
ATOM 829 C CA . GLU A 1 100 ? 11.200 13.885 2.179 1.00 97.56 100 GLU A CA 1
ATOM 830 C C . GLU A 1 100 ? 10.618 13.166 0.956 1.00 97.56 100 GLU A C 1
ATOM 832 O O . GLU A 1 100 ? 10.043 13.809 0.079 1.00 97.56 100 GLU A O 1
ATOM 837 N N . TYR A 1 101 ? 10.737 11.836 0.909 1.00 97.62 101 TYR A N 1
ATOM 838 C CA . TYR A 1 101 ? 10.263 11.045 -0.224 1.00 97.62 101 TYR A CA 1
ATOM 839 C C . TYR A 1 101 ? 8.747 10.865 -0.233 1.00 97.62 101 TYR A C 1
ATOM 841 O O . TYR A 1 101 ? 8.152 10.959 -1.304 1.00 97.62 101 TYR A O 1
ATOM 849 N N . ALA A 1 102 ? 8.096 10.719 0.926 1.00 97.06 102 ALA A N 1
ATOM 850 C CA . ALA A 1 102 ? 6.636 10.633 0.985 1.00 97.06 102 ALA A CA 1
ATOM 851 C C . ALA A 1 102 ? 5.963 11.885 0.396 1.00 97.06 102 ALA A C 1
ATOM 853 O O . ALA A 1 102 ? 4.953 11.781 -0.292 1.00 97.06 102 ALA A O 1
ATOM 854 N N . LYS A 1 103 ? 6.555 13.073 0.587 1.00 96.50 103 LYS A N 1
ATOM 855 C CA . LYS A 1 103 ? 6.053 14.332 0.007 1.00 96.50 103 LYS A CA 1
ATOM 856 C C . LYS A 1 103 ? 6.245 14.462 -1.510 1.00 96.50 103 LYS A C 1
ATOM 858 O O . LYS A 1 103 ? 5.700 15.399 -2.087 1.00 96.50 103 LYS A O 1
ATOM 863 N N . LYS A 1 104 ? 7.014 13.573 -2.150 1.00 95.06 104 LYS A N 1
ATOM 864 C CA . LYS A 1 104 ? 7.189 13.541 -3.615 1.00 95.06 104 LYS A CA 1
ATOM 865 C C . LYS A 1 104 ? 6.108 12.714 -4.321 1.00 95.06 104 LYS A C 1
ATOM 867 O O . LYS A 1 104 ? 6.005 12.798 -5.541 1.00 95.06 104 LYS A O 1
ATOM 872 N N . LEU A 1 105 ? 5.332 11.917 -3.581 1.00 94.75 105 LEU A N 1
ATOM 873 C CA . LEU A 1 105 ? 4.212 11.153 -4.130 1.00 94.75 105 LEU A CA 1
ATOM 874 C C . LEU A 1 105 ? 3.036 12.079 -4.490 1.00 94.75 105 LEU A C 1
ATOM 876 O O . LEU A 1 105 ? 2.858 13.123 -3.851 1.00 94.75 105 LEU A O 1
ATOM 880 N N . PRO A 1 106 ? 2.213 11.711 -5.490 1.00 92.69 106 PRO A N 1
ATOM 881 C CA . PRO A 1 106 ? 1.000 12.451 -5.805 1.00 92.69 106 PRO A CA 1
ATOM 882 C C . PRO A 1 106 ? 0.052 12.461 -4.601 1.00 92.69 106 PRO A C 1
ATOM 884 O O . PRO A 1 106 ? -0.096 11.473 -3.882 1.00 92.69 106 PRO A O 1
ATOM 887 N N . ASN A 1 107 ? -0.616 13.593 -4.380 1.00 88.12 107 ASN A N 1
ATOM 888 C CA . ASN A 1 107 ? -1.694 13.657 -3.396 1.00 88.12 107 ASN A CA 1
ATOM 889 C C . ASN A 1 107 ? -2.972 13.009 -3.956 1.00 88.12 107 ASN A C 1
ATOM 891 O O . ASN A 1 107 ? -3.139 12.900 -5.169 1.00 88.12 107 ASN A O 1
ATOM 895 N N . CYS A 1 108 ? -3.912 12.647 -3.079 1.00 85.12 108 CYS A N 1
ATOM 896 C CA . CYS A 1 108 ? -5.132 11.921 -3.451 1.00 85.12 108 CYS A CA 1
ATOM 897 C C . CYS A 1 108 ? -6.010 12.616 -4.510 1.00 85.12 108 CYS A C 1
ATOM 899 O O . CYS A 1 108 ? -6.735 11.933 -5.229 1.00 85.12 108 CYS A O 1
ATOM 901 N N . ARG A 1 109 ? -5.932 13.947 -4.649 1.00 84.44 109 ARG A N 1
ATOM 902 C CA . ARG A 1 109 ? -6.694 14.711 -5.655 1.00 84.44 109 ARG A CA 1
ATOM 903 C C . ARG A 1 109 ? -6.038 14.714 -7.034 1.00 84.44 109 ARG A C 1
ATOM 905 O O . ARG A 1 109 ? -6.699 15.036 -8.011 1.00 84.44 109 ARG A O 1
ATOM 912 N N . CYS A 1 110 ? -4.752 14.387 -7.108 1.00 86.38 110 CYS A N 1
ATOM 913 C CA . CYS A 1 110 ? -3.970 14.346 -8.339 1.00 86.38 110 CYS A CA 1
ATOM 914 C C . CYS A 1 110 ? -3.692 12.889 -8.737 1.00 86.38 110 CYS A C 1
ATOM 916 O O . CYS A 1 110 ? -2.546 12.485 -8.917 1.00 86.38 110 CYS A O 1
ATOM 918 N N . THR A 1 111 ? -4.744 12.073 -8.793 1.00 88.12 111 THR A N 1
ATOM 919 C CA . THR A 1 111 ? -4.676 10.651 -9.160 1.00 88.12 111 THR A CA 1
ATOM 920 C C . THR A 1 111 ? -5.605 10.379 -10.333 1.00 88.12 111 THR A C 1
ATOM 922 O O . THR A 1 111 ? -6.589 11.095 -10.509 1.00 88.12 111 THR A O 1
ATOM 925 N N . GLN A 1 112 ? -5.336 9.323 -11.107 1.00 90.12 112 GLN A N 1
ATOM 926 C CA . GLN A 1 112 ? -6.237 8.898 -12.187 1.00 90.12 112 GLN A CA 1
ATOM 927 C C . GLN A 1 112 ? -7.657 8.615 -11.674 1.00 90.12 112 GLN A C 1
ATOM 929 O O . GLN A 1 112 ? -8.633 8.963 -12.327 1.00 90.12 112 GLN A O 1
ATOM 934 N N . ASN A 1 113 ? -7.771 8.055 -10.465 1.00 89.88 113 ASN A N 1
ATOM 935 C CA . ASN A 1 113 ? -9.044 7.785 -9.808 1.00 89.88 113 ASN A CA 1
ATOM 936 C C . ASN A 1 113 ? -9.853 9.070 -9.616 1.00 89.88 113 ASN A C 1
ATOM 938 O O . ASN A 1 113 ? -11.046 9.075 -9.880 1.00 89.88 113 ASN A O 1
ATOM 942 N N . ALA A 1 114 ? -9.204 10.169 -9.226 1.00 87.00 114 ALA A N 1
ATOM 943 C CA . ALA A 1 114 ? -9.867 11.455 -9.031 1.00 87.00 114 ALA A CA 1
ATOM 944 C C . ALA A 1 114 ? -10.170 12.215 -10.336 1.00 87.00 114 ALA A C 1
ATOM 946 O O . ALA A 1 114 ? -10.969 13.149 -10.306 1.00 87.00 114 ALA A O 1
ATOM 947 N N . THR A 1 115 ? -9.517 11.887 -11.458 1.00 91.19 115 THR A N 1
ATOM 948 C CA . THR A 1 115 ? -9.628 12.667 -12.705 1.00 91.19 115 THR A CA 1
ATOM 949 C C . THR A 1 115 ? -10.404 11.970 -13.819 1.00 91.19 115 THR A C 1
ATOM 951 O O . THR A 1 115 ? -11.038 12.654 -14.620 1.00 91.19 115 THR A O 1
ATOM 954 N N . LEU A 1 116 ? -10.400 10.637 -13.884 1.00 94.00 116 LEU A N 1
ATOM 955 C CA . LEU A 1 116 ? -11.088 9.901 -14.950 1.00 94.00 116 LEU A CA 1
ATOM 956 C C . LEU A 1 116 ? -12.615 10.005 -14.856 1.00 94.00 116 LEU A C 1
ATOM 958 O O . LEU A 1 116 ? -13.277 10.039 -15.888 1.00 94.00 116 LEU A O 1
ATOM 962 N N . GLU A 1 117 ? -13.179 10.164 -13.656 1.00 90.69 117 GLU A N 1
ATOM 963 C CA . GLU A 1 117 ? -14.629 10.354 -13.468 1.00 90.69 117 GLU A CA 1
ATOM 964 C C . GLU A 1 117 ? -15.196 11.562 -14.234 1.00 90.69 117 GLU A C 1
ATOM 966 O O . GLU A 1 117 ? -16.375 11.565 -14.572 1.00 90.69 117 GLU A O 1
ATOM 971 N N . TYR A 1 118 ? -14.377 12.574 -14.547 1.00 91.31 118 TYR A N 1
ATOM 972 C CA . TYR A 1 118 ? -14.815 13.732 -15.339 1.00 91.31 118 TYR A CA 1
ATOM 973 C C . TYR A 1 118 ? -14.987 13.435 -16.831 1.00 91.31 118 TYR A C 1
ATOM 975 O O . TYR A 1 118 ? -15.582 14.242 -17.542 1.00 91.31 118 TYR A O 1
ATOM 983 N N . VAL A 1 119 ? -14.403 12.339 -17.316 1.00 95.38 119 VAL A N 1
ATOM 984 C CA . VAL A 1 119 ? -14.302 12.024 -18.749 1.00 95.38 119 VAL A CA 1
ATOM 985 C C . VAL A 1 119 ? -15.086 10.765 -19.102 1.00 95.38 119 VAL A C 1
ATOM 987 O O . VAL A 1 119 ? -15.582 10.652 -20.218 1.00 95.38 119 VAL A O 1
ATOM 990 N N . LEU A 1 120 ? -15.193 9.815 -18.170 1.00 95.19 120 LEU A N 1
ATOM 991 C CA . LEU A 1 120 ? -15.956 8.591 -18.380 1.00 95.19 120 LEU A CA 1
ATOM 992 C C . LEU A 1 120 ? -17.458 8.882 -18.460 1.00 95.19 120 LEU A C 1
ATOM 994 O O . LEU A 1 120 ? -17.978 9.768 -17.784 1.00 95.19 120 LEU A O 1
ATOM 998 N N . GLU A 1 121 ? -18.179 8.072 -19.235 1.00 96.56 121 GLU A N 1
ATOM 999 C CA . GLU A 1 121 ? -19.621 8.219 -19.436 1.00 96.56 121 GLU A CA 1
ATOM 1000 C C . GLU A 1 121 ? -20.364 6.883 -19.273 1.00 96.56 121 GLU A C 1
ATOM 1002 O O . GLU A 1 121 ? -19.789 5.792 -19.303 1.00 96.56 121 GLU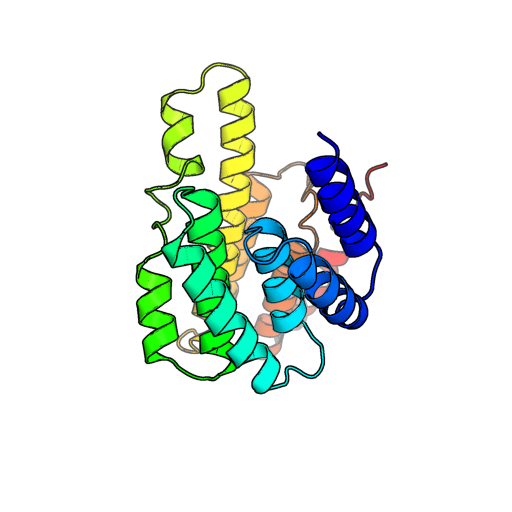 A O 1
ATOM 1007 N N . GLY A 1 122 ? -21.686 6.959 -19.100 1.00 92.81 122 GLY A N 1
ATOM 1008 C CA . GLY A 1 122 ? -22.563 5.791 -19.168 1.00 92.81 122 GLY A CA 1
ATOM 1009 C C . GLY A 1 122 ? -22.248 4.699 -18.139 1.00 92.81 122 GLY A C 1
ATOM 1010 O O . GLY A 1 122 ? -22.210 4.947 -16.936 1.00 92.81 122 GLY A O 1
ATOM 1011 N N . GLU A 1 123 ? -22.136 3.453 -18.605 1.00 86.31 123 GLU A N 1
ATOM 1012 C CA . GLU A 1 123 ? -21.865 2.289 -17.747 1.00 86.31 123 GLU A CA 1
ATOM 1013 C C . GLU A 1 123 ? -20.434 2.265 -17.210 1.00 86.31 123 GLU A C 1
ATOM 1015 O O . GLU A 1 123 ? -20.225 1.856 -16.069 1.00 86.31 123 GLU A O 1
ATOM 1020 N N . GLU A 1 124 ? -19.473 2.732 -18.004 1.00 89.81 124 GLU A N 1
ATOM 1021 C CA . GLU A 1 124 ? -18.062 2.777 -17.625 1.00 89.81 124 GLU A CA 1
ATOM 1022 C C . GLU A 1 124 ? -17.852 3.710 -16.431 1.00 89.81 124 GLU A C 1
ATOM 1024 O O . GLU A 1 124 ? -17.278 3.294 -15.426 1.00 89.81 124 GLU A O 1
ATOM 1029 N N . LEU A 1 125 ? -18.441 4.912 -16.477 1.00 89.69 125 LEU A N 1
ATOM 1030 C CA . LEU A 1 125 ? -18.444 5.834 -15.340 1.00 89.69 125 LEU A CA 1
ATOM 1031 C C . LEU A 1 125 ? -19.063 5.202 -14.093 1.00 89.69 125 LEU A C 1
ATOM 1033 O O . LEU A 1 125 ? -18.510 5.331 -13.006 1.00 89.69 125 LEU A O 1
ATOM 1037 N N . ARG A 1 126 ? -20.209 4.520 -14.231 1.00 82.94 126 ARG A N 1
ATOM 1038 C CA . ARG A 1 126 ? -20.882 3.910 -13.074 1.00 82.94 126 ARG A CA 1
ATOM 1039 C C . ARG A 1 126 ? -19.996 2.871 -12.392 1.00 82.94 126 ARG A C 1
ATOM 1041 O O . ARG A 1 126 ? -19.857 2.933 -11.176 1.00 82.94 126 ARG A O 1
ATOM 1048 N N . LYS A 1 127 ? -19.388 1.959 -13.157 1.00 84.94 127 LYS A N 1
ATOM 1049 C CA . LYS A 1 127 ? -18.493 0.929 -12.604 1.00 84.94 127 LYS A CA 1
ATOM 1050 C C . LYS A 1 127 ? -17.256 1.553 -11.967 1.00 84.94 127 LYS A C 1
ATOM 1052 O O . LYS A 1 127 ? -16.930 1.229 -10.830 1.00 84.94 127 LYS A O 1
ATOM 1057 N N . PHE A 1 128 ? -16.633 2.503 -12.658 1.00 87.12 128 PHE A N 1
ATOM 1058 C CA . PHE A 1 128 ? -15.447 3.188 -12.157 1.00 87.12 128 PHE A CA 1
ATOM 1059 C C . PHE A 1 128 ? -15.727 3.967 -10.862 1.00 87.12 128 PHE A C 1
ATOM 1061 O O . PHE A 1 128 ? -14.972 3.863 -9.900 1.00 87.12 128 PHE A O 1
ATOM 1068 N N . ALA A 1 129 ? -16.853 4.683 -10.790 1.00 87.25 129 ALA A N 1
ATOM 1069 C CA . ALA A 1 129 ? -17.267 5.402 -9.587 1.00 87.25 129 ALA A CA 1
ATOM 1070 C C . ALA A 1 129 ? -17.565 4.449 -8.415 1.00 87.25 129 ALA A C 1
ATOM 1072 O O . ALA A 1 129 ? -17.219 4.747 -7.274 1.00 87.25 129 ALA A O 1
ATOM 1073 N N . GLN A 1 130 ? -18.167 3.283 -8.678 1.00 83.75 130 GLN A N 1
ATOM 1074 C CA . GLN A 1 130 ? -18.384 2.253 -7.654 1.00 83.75 130 GLN A CA 1
ATOM 1075 C C . GLN A 1 130 ? -17.055 1.715 -7.101 1.00 83.75 130 GLN A C 1
ATOM 1077 O O . GLN A 1 130 ? -16.883 1.636 -5.883 1.00 83.75 130 GLN A O 1
ATOM 1082 N N . GLU A 1 131 ? -16.092 1.415 -7.974 1.00 85.31 131 GLU A N 1
ATOM 1083 C CA . GLU A 1 131 ? -14.740 1.003 -7.575 1.00 85.31 131 GLU A CA 1
ATOM 1084 C C . GLU A 1 131 ? -14.015 2.107 -6.786 1.00 85.31 131 GLU A C 1
ATOM 1086 O O . GLU A 1 131 ? -13.355 1.841 -5.780 1.00 85.31 131 GLU A O 1
ATOM 1091 N N . ASN A 1 132 ? -14.174 3.369 -7.185 1.00 89.62 132 ASN A N 1
ATOM 1092 C CA . ASN A 1 132 ? -13.599 4.509 -6.477 1.00 89.62 132 ASN A CA 1
ATOM 1093 C C . ASN A 1 132 ? -14.194 4.715 -5.088 1.00 89.62 132 ASN A C 1
ATOM 1095 O O . ASN A 1 132 ? -13.439 4.909 -4.137 1.00 89.62 132 ASN A O 1
ATOM 1099 N N . ILE A 1 133 ? -15.520 4.642 -4.945 1.00 87.06 133 ILE A N 1
ATOM 1100 C CA . ILE A 1 133 ? -16.192 4.717 -3.641 1.00 87.06 133 ILE A CA 1
ATOM 1101 C C . ILE A 1 133 ? -15.610 3.665 -2.701 1.00 87.06 133 ILE A C 1
ATOM 1103 O O . ILE A 1 133 ? -15.250 3.985 -1.567 1.00 87.06 133 ILE A O 1
ATOM 1107 N N . PHE A 1 134 ? -15.448 2.436 -3.188 1.00 82.88 134 PHE A N 1
ATOM 1108 C CA . PHE A 1 134 ? -14.830 1.368 -2.417 1.00 82.88 134 PHE A CA 1
ATOM 1109 C C . PHE A 1 134 ? -13.402 1.730 -1.976 1.00 82.88 134 PHE A C 1
ATOM 1111 O O . PHE A 1 134 ? -13.097 1.704 -0.781 1.00 82.88 134 PHE A O 1
ATOM 1118 N N . ASN A 1 135 ? -12.554 2.175 -2.909 1.00 86.31 135 ASN A N 1
ATOM 1119 C CA . ASN A 1 135 ? -11.190 2.618 -2.603 1.00 86.31 135 ASN A CA 1
ATOM 1120 C C . ASN A 1 135 ? -11.160 3.765 -1.575 1.00 86.31 135 ASN A C 1
ATOM 1122 O O . ASN A 1 135 ? -10.305 3.794 -0.688 1.00 86.31 135 ASN A O 1
ATOM 1126 N N . TYR A 1 136 ? -12.103 4.706 -1.646 1.00 88.94 136 TYR A N 1
ATOM 1127 C CA . TYR A 1 136 ? -12.194 5.812 -0.695 1.00 88.94 136 TYR A CA 1
ATOM 1128 C C . TYR A 1 136 ? -12.585 5.348 0.703 1.00 88.94 136 TYR A C 1
ATOM 1130 O O . TYR A 1 136 ? -12.002 5.832 1.672 1.00 88.94 136 TYR A O 1
ATOM 1138 N N . ILE A 1 137 ? -13.507 4.393 0.833 1.00 87.75 137 ILE A N 1
ATOM 1139 C CA . ILE A 1 137 ? -13.867 3.828 2.138 1.00 87.75 137 ILE A CA 1
ATOM 1140 C C . ILE A 1 137 ? -12.648 3.144 2.775 1.00 87.75 137 ILE A C 1
ATOM 1142 O O . ILE A 1 137 ? -12.379 3.365 3.958 1.00 87.75 137 ILE A O 1
ATOM 1146 N N . VAL A 1 138 ? -11.852 2.407 1.995 1.00 85.69 138 VAL A N 1
ATOM 1147 C CA . VAL A 1 138 ? -10.598 1.792 2.471 1.00 85.69 138 VAL A CA 1
ATOM 1148 C C . VAL A 1 138 ? -9.586 2.858 2.922 1.00 85.69 138 VAL A C 1
ATOM 1150 O O . VAL A 1 138 ? -8.989 2.748 3.996 1.00 85.69 138 VAL A O 1
ATOM 1153 N N . LEU A 1 139 ? -9.426 3.953 2.171 1.00 89.00 139 LEU A N 1
ATOM 1154 C CA . LEU A 1 139 ? -8.544 5.064 2.564 1.00 89.00 139 LEU A CA 1
ATOM 1155 C C . LEU A 1 139 ? -9.031 5.801 3.821 1.00 89.00 139 LEU A C 1
ATOM 1157 O O . LEU A 1 139 ? -8.214 6.202 4.662 1.00 89.00 139 LEU A O 1
ATOM 1161 N N . ILE A 1 140 ? -10.347 5.960 3.983 1.00 91.56 140 ILE A N 1
ATOM 1162 C CA . ILE A 1 140 ? -10.948 6.509 5.202 1.00 91.56 140 ILE A CA 1
ATOM 1163 C C . ILE A 1 140 ? -10.675 5.561 6.369 1.00 91.56 140 ILE A C 1
ATOM 1165 O O . ILE A 1 140 ? -10.202 6.020 7.409 1.00 91.56 140 ILE A O 1
ATOM 1169 N N . ASN A 1 141 ? -10.885 4.252 6.195 1.00 90.06 141 ASN A N 1
ATOM 1170 C CA . ASN A 1 141 ? -10.573 3.242 7.203 1.00 90.06 141 ASN A CA 1
ATOM 1171 C C . ASN A 1 141 ? -9.115 3.357 7.660 1.00 90.06 141 ASN A C 1
ATOM 1173 O O . ASN A 1 141 ? -8.851 3.534 8.851 1.00 90.06 141 ASN A O 1
ATOM 1177 N N . HIS A 1 142 ? -8.154 3.336 6.735 1.00 89.06 142 HIS A N 1
ATOM 1178 C CA . HIS A 1 142 ? -6.739 3.511 7.067 1.00 89.06 142 HIS A CA 1
ATOM 1179 C C . HIS A 1 142 ? -6.482 4.802 7.850 1.00 89.06 142 HIS A C 1
ATOM 1181 O O . HIS A 1 142 ? -5.827 4.767 8.894 1.00 89.06 142 HIS A O 1
ATOM 1187 N N . SER A 1 143 ? -7.041 5.925 7.398 1.00 92.19 143 SER A N 1
ATOM 1188 C CA . SER A 1 143 ? -6.869 7.224 8.057 1.00 92.19 143 SER A CA 1
ATOM 1189 C C . SER A 1 143 ? -7.431 7.230 9.482 1.00 92.19 143 SER A C 1
ATOM 1191 O O . SER A 1 143 ? -6.746 7.673 10.405 1.00 92.19 143 SER A O 1
ATOM 1193 N N . VAL A 1 144 ? -8.627 6.666 9.693 1.00 92.62 144 VAL A N 1
ATOM 1194 C CA . VAL A 1 144 ? -9.238 6.510 11.024 1.00 92.62 144 VAL A CA 1
ATOM 1195 C C . VAL A 1 144 ? -8.323 5.697 11.937 1.00 92.62 144 VAL A C 1
ATOM 1197 O O . VAL A 1 144 ? -8.085 6.092 13.075 1.00 92.62 144 VAL A O 1
ATOM 1200 N N . ASN A 1 145 ? -7.733 4.607 11.449 1.00 89.19 145 ASN A N 1
ATOM 1201 C CA . ASN A 1 145 ? -6.816 3.804 12.259 1.00 89.19 145 ASN A CA 1
ATOM 1202 C C . ASN A 1 145 ? -5.540 4.559 12.642 1.00 89.19 145 ASN A C 1
ATOM 1204 O O . ASN A 1 145 ? -5.134 4.510 13.804 1.00 89.19 145 ASN A O 1
ATOM 1208 N N . TRP A 1 146 ? -4.937 5.306 11.711 1.00 90.19 146 TRP A N 1
ATOM 1209 C CA . TRP A 1 146 ? -3.798 6.175 12.024 1.00 90.19 146 TRP A CA 1
ATOM 1210 C C . TRP A 1 146 ? -4.164 7.260 13.043 1.00 90.19 146 TRP A C 1
ATOM 1212 O O . TRP A 1 146 ? -3.387 7.499 13.968 1.00 90.19 146 TRP A O 1
ATOM 1222 N N . MET A 1 147 ? -5.361 7.850 12.947 1.00 92.94 147 MET A N 1
ATOM 1223 C CA . MET A 1 147 ? -5.874 8.768 13.971 1.00 92.94 147 MET A CA 1
ATOM 1224 C C . MET A 1 147 ? -5.962 8.077 15.337 1.00 92.94 147 MET A C 1
ATOM 1226 O O . MET A 1 147 ? -5.481 8.615 16.329 1.00 92.94 147 MET A O 1
ATOM 1230 N N . MET A 1 148 ? -6.506 6.857 15.411 1.00 90.12 148 MET A N 1
ATOM 1231 C CA . MET A 1 148 ? -6.624 6.136 16.685 1.00 90.12 148 MET A CA 1
ATOM 1232 C C . MET A 1 148 ? -5.256 5.770 17.287 1.00 90.12 148 MET A C 1
ATOM 1234 O O . MET A 1 148 ? -5.119 5.673 18.514 1.00 90.12 148 MET A O 1
ATOM 1238 N N . MET A 1 149 ? -4.226 5.601 16.453 1.00 87.25 149 MET A N 1
ATOM 1239 C CA . MET A 1 149 ? -2.848 5.372 16.897 1.00 87.25 149 MET A CA 1
ATOM 1240 C C . MET A 1 149 ? -2.141 6.625 17.424 1.00 87.25 149 MET A C 1
ATOM 1242 O O . MET A 1 149 ? -1.139 6.471 18.124 1.00 87.25 149 MET A O 1
ATOM 1246 N N . SER A 1 150 ? -2.662 7.837 17.183 1.00 88.94 150 SER A N 1
ATOM 1247 C CA . SER A 1 150 ? -2.103 9.068 17.771 1.00 88.94 150 SER A CA 1
ATOM 1248 C C . SER A 1 150 ? -2.246 9.113 19.297 1.00 88.94 150 SER A C 1
ATOM 1250 O O . SER A 1 150 ? -1.489 9.800 19.969 1.00 88.94 150 SER A O 1
ATOM 1252 N N . LYS A 1 151 ? -3.167 8.308 19.852 1.00 83.19 151 LYS A N 1
ATOM 1253 C CA . LYS A 1 151 ? -3.513 8.219 21.285 1.00 83.19 151 LYS A CA 1
ATOM 1254 C C . LYS A 1 151 ? -4.187 9.467 21.871 1.00 83.19 151 LYS A C 1
ATOM 1256 O O . LYS A 1 151 ? -4.432 9.484 23.071 1.00 83.19 151 LYS A O 1
ATOM 1261 N N . ASP A 1 152 ? -4.606 10.414 21.036 1.00 92.44 152 ASP A N 1
ATOM 1262 C CA . ASP A 1 152 ? -5.268 11.655 21.478 1.00 92.44 152 ASP A CA 1
ATOM 1263 C C . ASP A 1 152 ? -6.797 11.530 21.628 1.00 92.44 152 ASP A C 1
ATOM 1265 O O . ASP A 1 152 ? -7.477 12.501 21.946 1.00 92.44 152 ASP A O 1
ATOM 1269 N N . TYR A 1 153 ? -7.350 10.336 21.392 1.00 93.06 153 TYR A N 1
ATOM 1270 C CA . TYR A 1 153 ? -8.793 10.081 21.367 1.00 93.06 153 TYR A CA 1
ATOM 1271 C C . TYR A 1 153 ? -9.247 9.252 22.566 1.00 93.06 153 TYR A C 1
ATOM 1273 O O . TYR A 1 153 ? -8.656 8.200 22.853 1.00 93.06 153 TYR A O 1
ATOM 1281 N N . THR A 1 154 ? -10.339 9.681 23.206 1.00 93.25 154 THR A N 1
ATOM 1282 C CA . THR A 1 154 ? -11.008 8.908 24.262 1.00 93.25 154 THR A CA 1
ATOM 1283 C C . THR A 1 154 ? -11.642 7.638 23.699 1.00 93.25 154 THR A C 1
ATOM 1285 O O . THR A 1 154 ? -11.855 7.499 22.491 1.00 93.25 154 THR A O 1
ATOM 1288 N N . THR A 1 155 ? -11.969 6.697 24.582 1.00 91.25 155 THR A N 1
ATOM 1289 C CA . THR A 1 155 ? -12.663 5.452 24.230 1.00 91.25 155 THR A CA 1
ATOM 1290 C C . THR A 1 155 ? -13.975 5.716 23.486 1.00 91.25 155 THR A C 1
ATOM 1292 O O . THR A 1 155 ? -14.258 5.077 22.477 1.00 91.25 155 THR A O 1
ATOM 1295 N N . GLU A 1 156 ? -14.758 6.700 23.922 1.00 92.75 156 GLU A N 1
ATOM 1296 C CA . GLU A 1 156 ? -16.037 7.069 23.309 1.00 92.75 156 GLU A CA 1
ATOM 1297 C C . GLU A 1 156 ? -15.845 7.656 21.907 1.00 92.75 156 GLU A C 1
ATOM 1299 O O . GLU A 1 156 ? -16.577 7.302 20.984 1.00 92.75 156 GLU A O 1
ATOM 1304 N N . GLN A 1 157 ? -14.832 8.509 21.722 1.00 94.25 157 GLN A N 1
ATOM 1305 C CA . GLN A 1 157 ? -14.498 9.064 20.408 1.00 94.25 157 GLN A CA 1
ATOM 1306 C C . GLN A 1 157 ? -14.033 7.971 19.437 1.00 94.25 157 GLN A C 1
ATOM 1308 O O . GLN A 1 157 ? -14.412 7.989 18.267 1.00 94.25 157 GLN A O 1
ATOM 1313 N N . ARG A 1 158 ? -13.257 6.995 19.928 1.00 93.12 158 ARG A N 1
ATOM 1314 C CA . ARG A 1 158 ? -12.828 5.819 19.153 1.00 93.12 158 ARG A CA 1
ATOM 1315 C C . ARG A 1 158 ? -14.024 4.986 18.699 1.00 93.12 158 ARG A C 1
ATOM 1317 O O . ARG A 1 158 ? -14.129 4.670 17.518 1.00 93.12 158 ARG A O 1
ATOM 1324 N N . ILE A 1 159 ? -14.943 4.676 19.617 1.00 92.00 159 ILE A N 1
ATOM 1325 C CA . ILE A 1 159 ? -16.182 3.944 19.309 1.00 92.00 159 ILE A CA 1
ATOM 1326 C C . ILE A 1 159 ? -16.980 4.683 18.237 1.00 92.00 159 ILE A C 1
ATOM 1328 O O . ILE A 1 159 ? -17.329 4.085 17.224 1.00 92.00 159 ILE A O 1
ATOM 1332 N N . PHE A 1 160 ? -17.210 5.986 18.418 1.00 93.94 160 PHE A N 1
ATOM 1333 C CA . PHE A 1 160 ? -17.948 6.797 17.452 1.00 93.94 160 PHE A CA 1
ATOM 1334 C C . PHE A 1 160 ? -17.307 6.775 16.056 1.00 93.94 160 PHE A C 1
ATOM 1336 O O . PHE A 1 160 ? -18.013 6.642 15.055 1.00 93.94 160 PHE A O 1
ATOM 1343 N N . ALA A 1 161 ? -15.977 6.872 15.974 1.00 93.56 161 ALA A N 1
ATOM 1344 C CA . ALA A 1 161 ? -15.258 6.820 14.705 1.00 93.56 161 ALA A CA 1
ATOM 1345 C C . ALA A 1 161 ? -15.429 5.461 14.002 1.00 93.56 161 ALA A C 1
ATOM 1347 O O . ALA A 1 161 ? -15.753 5.422 12.815 1.00 93.56 161 ALA A O 1
ATOM 1348 N N . TYR A 1 162 ? -15.278 4.351 14.731 1.00 91.69 162 TYR A N 1
ATOM 1349 C CA . TYR A 1 162 ? -15.448 3.011 14.164 1.00 91.69 162 TYR A CA 1
ATOM 1350 C C . TYR A 1 162 ? -16.902 2.699 13.779 1.00 91.69 162 TYR A C 1
ATOM 1352 O O . TYR A 1 162 ? -17.135 2.128 12.718 1.00 91.69 162 TYR A O 1
ATOM 1360 N N . GLU A 1 163 ? -17.885 3.118 14.581 1.00 90.19 163 GLU A N 1
ATOM 1361 C CA . GLU A 1 163 ? -19.310 2.994 14.234 1.00 90.19 163 GLU A CA 1
ATOM 1362 C C . GLU A 1 163 ? -19.673 3.850 13.010 1.00 90.19 163 GLU A C 1
ATOM 1364 O O . GLU A 1 163 ? -20.515 3.469 12.202 1.00 90.19 163 GLU A O 1
ATOM 1369 N N . THR A 1 164 ? -19.038 5.012 12.839 1.00 91.62 164 THR A N 1
ATOM 1370 C CA . THR A 1 164 ? -19.229 5.843 11.640 1.00 91.62 164 THR A CA 1
ATOM 1371 C C . THR A 1 164 ? -18.667 5.159 10.399 1.00 91.62 164 THR A C 1
ATOM 1373 O O . THR A 1 164 ? -19.315 5.155 9.354 1.00 91.62 164 THR A O 1
ATOM 1376 N N . LEU A 1 165 ? -17.490 4.546 10.514 1.00 89.94 165 LEU A N 1
ATOM 1377 C CA . LEU A 1 165 ? -16.879 3.803 9.420 1.00 89.94 165 LEU A CA 1
ATOM 1378 C C . LEU A 1 165 ? -17.718 2.581 9.015 1.00 89.94 165 LEU A C 1
ATOM 1380 O O . LEU A 1 165 ? -17.896 2.331 7.827 1.00 89.94 165 LEU A O 1
ATOM 1384 N N . GLU A 1 166 ? -18.285 1.857 9.981 1.00 85.06 166 GLU A N 1
ATOM 1385 C CA . GLU A 1 166 ? -19.199 0.740 9.711 1.00 85.06 166 GLU A CA 1
ATOM 1386 C C . GLU A 1 166 ? -20.427 1.183 8.903 1.00 85.06 166 GLU A C 1
ATOM 1388 O O . GLU A 1 166 ? -20.754 0.563 7.890 1.00 85.06 166 GLU A O 1
ATOM 1393 N N . LYS A 1 167 ? -21.034 2.319 9.263 1.00 86.81 167 LYS A N 1
ATOM 1394 C CA . LYS A 1 167 ? -22.147 2.901 8.498 1.00 86.81 167 LYS A CA 1
ATOM 1395 C C . LYS A 1 167 ? -21.757 3.272 7.069 1.00 86.81 167 LYS A C 1
ATOM 1397 O O . LYS A 1 167 ? -22.585 3.135 6.174 1.00 86.81 167 LYS A O 1
ATOM 1402 N N . MET A 1 168 ? -20.526 3.737 6.840 1.00 86.81 168 MET A N 1
ATOM 1403 C CA . MET A 1 168 ? -20.038 4.029 5.486 1.00 86.81 168 MET A CA 1
ATOM 1404 C C . MET A 1 168 ? -19.935 2.755 4.647 1.00 86.81 168 MET A C 1
ATOM 1406 O O . MET A 1 168 ? -20.409 2.745 3.516 1.00 86.81 168 MET A O 1
ATOM 1410 N N . TYR A 1 169 ? -19.386 1.675 5.209 1.00 81.25 169 TYR A N 1
ATOM 1411 C CA . TYR A 1 169 ? -19.355 0.379 4.531 1.00 81.25 169 TYR A CA 1
ATOM 1412 C C . TYR A 1 169 ? -20.768 -0.117 4.193 1.00 81.25 169 TYR A C 1
ATOM 1414 O O . TYR A 1 169 ? -21.011 -0.514 3.060 1.00 81.25 169 TYR A O 1
ATOM 1422 N N . LEU A 1 170 ? -21.716 -0.037 5.132 1.00 79.12 170 LEU A N 1
ATOM 1423 C CA . LEU A 1 170 ? -23.098 -0.481 4.907 1.00 79.12 170 LEU A CA 1
ATOM 1424 C C . LEU A 1 170 ? -23.876 0.363 3.891 1.00 79.12 170 LEU A C 1
ATOM 1426 O O . LEU A 1 170 ? -24.774 -0.157 3.242 1.00 79.12 170 LEU A O 1
ATOM 1430 N N . LEU A 1 171 ? -23.568 1.656 3.765 1.00 81.81 171 LEU A N 1
ATOM 1431 C CA . LEU A 1 171 ? -24.255 2.536 2.817 1.00 81.81 171 LEU A CA 1
ATOM 1432 C C . LEU A 1 171 ? -23.949 2.172 1.359 1.00 81.81 171 LEU A C 1
ATOM 1434 O O . LEU A 1 171 ? -24.806 2.343 0.497 1.00 81.81 171 LEU A O 1
ATOM 1438 N N . PHE A 1 172 ? -22.723 1.728 1.087 1.00 74.88 172 PHE A N 1
ATOM 1439 C CA . PHE A 1 172 ? -22.236 1.498 -0.274 1.00 74.88 172 PHE A CA 1
ATOM 1440 C C . PHE A 1 172 ? -22.069 0.015 -0.630 1.00 74.88 172 PHE A C 1
ATOM 1442 O O . PHE A 1 172 ? -21.925 -0.296 -1.808 1.00 74.88 172 PHE A O 1
ATOM 1449 N N . LEU A 1 173 ? -22.102 -0.879 0.364 1.00 70.31 173 LEU A N 1
ATOM 1450 C CA . LEU A 1 173 ? -22.041 -2.340 0.232 1.00 70.31 173 LEU A CA 1
ATOM 1451 C C . LEU A 1 173 ? -23.247 -2.956 0.966 1.00 70.31 173 LEU A C 1
ATOM 1453 O O . LEU A 1 173 ? -23.107 -3.741 1.908 1.00 70.31 173 LEU A O 1
ATOM 1457 N N . ASP A 1 174 ? -24.442 -2.496 0.596 1.00 60.75 174 ASP A N 1
ATOM 1458 C CA . ASP A 1 174 ? -25.720 -2.790 1.256 1.00 60.75 174 ASP A CA 1
ATOM 1459 C C . ASP A 1 174 ? -26.210 -4.234 1.047 1.00 60.75 174 ASP A C 1
ATOM 1461 O O . ASP A 1 174 ? -27.047 -4.727 1.806 1.00 60.75 174 ASP A O 1
ATOM 1465 N N . ASP A 1 175 ? -25.643 -4.940 0.071 1.00 61.91 175 ASP A N 1
ATOM 1466 C CA . ASP A 1 175 ? -25.834 -6.370 -0.180 1.00 61.91 175 ASP A CA 1
ATOM 1467 C C . ASP A 1 175 ? -24.943 -7.277 0.700 1.00 61.91 175 ASP A C 1
ATOM 1469 O O . ASP A 1 175 ? -24.932 -8.497 0.516 1.00 61.91 175 ASP A O 1
ATOM 1473 N N . GLU A 1 176 ? -24.208 -6.697 1.661 1.00 55.41 176 GLU A N 1
ATOM 1474 C CA . GLU A 1 176 ? -23.176 -7.355 2.482 1.00 55.41 176 GLU A CA 1
ATOM 1475 C C . GLU A 1 176 ? -22.030 -7.978 1.652 1.00 55.41 176 GLU A C 1
ATOM 1477 O O . GLU A 1 176 ? -21.248 -8.794 2.158 1.00 55.41 176 GLU A O 1
ATOM 1482 N N . ASN A 1 177 ? -21.884 -7.594 0.380 1.00 57.25 177 ASN A N 1
ATOM 1483 C CA . ASN A 1 177 ? -20.810 -8.052 -0.490 1.00 57.25 177 ASN A CA 1
ATOM 1484 C C . ASN A 1 177 ? -19.557 -7.193 -0.283 1.00 57.25 177 ASN A C 1
ATOM 1486 O O . ASN A 1 177 ? -19.226 -6.306 -1.066 1.00 57.25 177 ASN A O 1
ATOM 1490 N N . TYR A 1 178 ? -18.817 -7.483 0.787 1.00 55.91 178 TYR A N 1
ATOM 1491 C CA . TYR A 1 178 ? -17.565 -6.784 1.107 1.00 55.91 178 TYR A CA 1
ATOM 1492 C C . TYR A 1 178 ? -16.379 -7.136 0.177 1.00 55.91 178 TYR A C 1
ATOM 1494 O O . TYR A 1 178 ? -15.243 -6.743 0.456 1.00 55.91 178 TYR A O 1
ATOM 1502 N N . GLY A 1 179 ? -16.619 -7.872 -0.918 1.00 53.88 179 GLY A N 1
ATOM 1503 C CA . GLY A 1 179 ? -15.602 -8.242 -1.904 1.00 53.88 179 GLY A CA 1
ATOM 1504 C C . GLY A 1 179 ? -14.382 -8.937 -1.286 1.00 53.88 179 GLY A C 1
ATOM 1505 O O . GLY A 1 179 ? -14.502 -9.751 -0.378 1.00 53.88 179 GLY A O 1
ATOM 1506 N N . TYR A 1 180 ? -13.177 -8.609 -1.759 1.00 44.44 180 TYR A N 1
ATOM 1507 C CA . TYR A 1 180 ? -11.924 -9.176 -1.233 1.00 44.44 180 TYR A CA 1
ATOM 1508 C C . TYR A 1 180 ? -11.512 -8.628 0.152 1.00 44.44 180 TYR A C 1
ATOM 1510 O O . TYR A 1 180 ? -10.623 -9.200 0.782 1.00 44.44 180 TYR A O 1
ATOM 1518 N N . GLU A 1 181 ? -12.169 -7.581 0.668 1.00 50.44 181 GLU A N 1
ATOM 1519 C CA . GLU A 1 181 ? -11.753 -6.837 1.872 1.00 50.44 181 GLU A CA 1
ATOM 1520 C C . GLU A 1 181 ? -12.546 -7.215 3.136 1.00 50.44 181 GLU A C 1
ATOM 1522 O O . GLU A 1 181 ? -12.688 -6.434 4.076 1.00 50.44 181 GLU A O 1
ATOM 1527 N N . HIS A 1 182 ? -13.031 -8.458 3.227 1.00 55.28 182 HIS A N 1
ATOM 1528 C CA . HIS A 1 182 ? -13.710 -8.990 4.422 1.00 55.28 182 HIS A CA 1
ATOM 1529 C C . HIS A 1 182 ? -12.912 -8.829 5.736 1.00 55.28 182 HIS A C 1
ATOM 1531 O O . HIS A 1 182 ? -13.489 -8.881 6.827 1.00 55.28 182 HIS A O 1
ATOM 1537 N N . ALA A 1 183 ? -11.590 -8.642 5.652 1.00 58.25 183 ALA A N 1
ATOM 1538 C CA . ALA A 1 183 ? -10.736 -8.381 6.805 1.00 58.25 183 ALA A CA 1
ATOM 1539 C C . ALA A 1 183 ? -11.077 -7.053 7.504 1.00 58.25 183 ALA A C 1
ATOM 1541 O O . ALA A 1 183 ? -10.935 -6.957 8.726 1.00 58.25 183 ALA A O 1
ATOM 1542 N N . ASP A 1 184 ? -11.568 -6.054 6.769 1.00 67.62 184 ASP A N 1
ATOM 1543 C CA . ASP A 1 184 ? -11.794 -4.710 7.292 1.00 67.62 184 ASP A CA 1
ATOM 1544 C C . ASP A 1 184 ? -13.035 -4.600 8.188 1.00 67.62 184 ASP A C 1
ATOM 1546 O O . ASP A 1 184 ? -12.880 -4.183 9.341 1.00 67.62 184 ASP A O 1
ATOM 1550 N N . PRO A 1 185 ? -14.238 -5.048 7.777 1.00 71.06 185 PRO A N 1
ATOM 1551 C CA . PRO A 1 185 ? -15.400 -5.096 8.665 1.00 71.06 185 PRO A CA 1
ATOM 1552 C C . PRO A 1 185 ? -15.151 -5.943 9.920 1.00 71.06 185 PRO A C 1
ATOM 1554 O O . PRO A 1 185 ? -15.502 -5.536 11.030 1.00 71.06 185 PRO A O 1
ATOM 1557 N N . PHE A 1 186 ? -14.479 -7.092 9.775 1.00 78.69 186 PHE A N 1
ATOM 1558 C CA . PHE A 1 186 ? -14.077 -7.931 10.907 1.00 78.69 186 PHE A CA 1
ATOM 1559 C C . PHE A 1 186 ? -13.187 -7.160 11.894 1.00 78.69 186 PHE A C 1
ATOM 1561 O O . PHE A 1 186 ? -13.401 -7.198 13.113 1.00 78.69 186 PHE A O 1
ATOM 1568 N N . ARG A 1 187 ? -12.188 -6.439 11.373 1.00 79.75 187 ARG A N 1
ATOM 1569 C CA . ARG A 1 187 ? -11.247 -5.662 12.181 1.00 79.75 187 ARG A CA 1
ATOM 1570 C C . ARG A 1 187 ? -11.939 -4.494 12.877 1.00 79.75 187 ARG A C 1
ATOM 1572 O O . ARG A 1 187 ? -11.699 -4.301 14.064 1.00 79.75 187 ARG A O 1
ATOM 1579 N N . ILE A 1 188 ? -12.840 -3.786 12.197 1.00 83.88 188 ILE A N 1
ATOM 1580 C CA . ILE A 1 188 ? -13.632 -2.686 12.774 1.00 83.88 188 ILE A CA 1
ATOM 1581 C C . ILE A 1 188 ? -14.424 -3.174 13.988 1.00 83.88 188 ILE A C 1
ATOM 1583 O O . ILE A 1 188 ? -14.299 -2.614 15.074 1.00 83.88 188 ILE A O 1
ATOM 1587 N N . TRP A 1 189 ? -15.180 -4.264 13.848 1.00 86.44 189 TRP A N 1
ATOM 1588 C CA . TRP A 1 189 ? -15.960 -4.826 14.955 1.00 86.44 189 TRP A CA 1
ATOM 1589 C C . TRP A 1 189 ? -15.092 -5.364 16.094 1.00 86.44 189 TRP A C 1
ATOM 1591 O O . TRP A 1 189 ? -15.466 -5.253 17.264 1.00 86.44 189 TRP A O 1
ATOM 1601 N N . THR A 1 190 ? -13.911 -5.895 15.773 1.00 87.50 190 THR A N 1
ATOM 1602 C CA . THR A 1 190 ? -12.921 -6.293 16.780 1.00 87.50 190 THR A CA 1
ATOM 1603 C C . THR A 1 190 ? -12.416 -5.083 17.572 1.00 87.50 190 THR A C 1
ATOM 1605 O O . THR A 1 190 ? -12.309 -5.161 18.797 1.00 87.50 190 THR A O 1
ATOM 1608 N N . GLU A 1 191 ? -12.145 -3.952 16.915 1.00 89.44 191 GLU A N 1
ATOM 1609 C CA . GLU A 1 191 ? -11.761 -2.713 17.599 1.00 89.44 191 GLU A CA 1
ATOM 1610 C C . GLU A 1 191 ? -12.921 -2.134 18.427 1.00 89.44 191 GLU A C 1
ATOM 1612 O O . GLU A 1 191 ? -12.720 -1.805 19.595 1.00 89.44 191 GLU A O 1
ATOM 1617 N N . ILE A 1 192 ? -14.154 -2.122 17.904 1.00 89.75 192 ILE A N 1
ATOM 1618 C CA . ILE A 1 192 ? -15.357 -1.721 18.659 1.00 89.75 192 ILE A CA 1
ATOM 1619 C C . ILE A 1 192 ? -15.506 -2.561 19.937 1.00 89.75 192 ILE A C 1
ATOM 1621 O O . ILE A 1 192 ? -15.733 -2.018 21.021 1.00 89.75 192 ILE A O 1
ATOM 1625 N N . ALA A 1 193 ? -15.336 -3.883 19.840 1.00 92.25 193 ALA A N 1
ATOM 1626 C CA . ALA A 1 193 ? -15.407 -4.777 20.992 1.00 92.25 193 ALA A CA 1
ATOM 1627 C C . ALA A 1 193 ? -14.326 -4.465 22.038 1.00 92.25 193 ALA A C 1
ATOM 1629 O O . ALA A 1 193 ? -14.624 -4.428 23.233 1.00 92.25 193 ALA A O 1
ATOM 1630 N N . LYS A 1 194 ? -13.083 -4.209 21.605 1.00 91.31 194 LYS A N 1
ATOM 1631 C CA . LYS A 1 194 ? -11.988 -3.817 22.507 1.00 91.31 194 LYS A CA 1
ATOM 1632 C C . LYS A 1 194 ? -12.313 -2.524 23.249 1.00 91.31 194 LYS A C 1
ATOM 1634 O O . LYS A 1 194 ? -12.104 -2.459 24.459 1.00 91.31 194 LYS A O 1
ATOM 1639 N N . GLU A 1 195 ? -12.825 -1.512 22.552 1.00 93.56 195 GLU A N 1
ATOM 1640 C CA . GLU A 1 195 ? -13.155 -0.223 23.165 1.00 93.56 195 GLU A CA 1
ATOM 1641 C C . GLU A 1 195 ? -14.336 -0.342 24.148 1.00 93.56 195 GLU A C 1
ATOM 1643 O O . GLU A 1 195 ? -14.230 0.119 25.286 1.00 93.56 195 GLU A O 1
ATOM 1648 N N . TYR A 1 196 ? -15.413 -1.062 23.804 1.00 93.12 196 TYR A N 1
ATOM 1649 C CA . TYR A 1 196 ? -16.496 -1.344 24.762 1.00 93.12 196 TYR A CA 1
ATOM 1650 C C . TYR A 1 196 ? -16.032 -2.174 25.967 1.00 93.12 196 TYR A C 1
ATOM 1652 O O . TYR A 1 196 ? -16.525 -1.968 27.082 1.00 93.12 196 TYR A O 1
ATOM 1660 N N . GLY A 1 197 ? -15.048 -3.056 25.772 1.00 91.38 197 GLY A N 1
ATOM 1661 C CA . GLY A 1 197 ? -14.408 -3.809 26.847 1.00 91.38 197 GLY A CA 1
ATOM 1662 C C . GLY A 1 197 ? -13.698 -2.903 27.856 1.00 91.38 197 GLY A C 1
ATOM 1663 O O . GLY A 1 197 ? -13.827 -3.122 29.061 1.00 91.38 197 GLY A O 1
ATOM 1664 N N . LYS A 1 198 ? -13.024 -1.837 27.396 1.00 92.00 198 LYS A N 1
ATOM 1665 C CA . LYS A 1 198 ? -12.402 -0.832 28.283 1.00 92.00 198 LYS A CA 1
ATOM 1666 C C . LYS A 1 198 ? -13.434 -0.087 29.131 1.00 92.00 198 LYS A C 1
ATOM 1668 O O . LYS A 1 198 ? -13.145 0.244 30.276 1.00 92.00 198 LYS A O 1
ATOM 1673 N N . LEU A 1 199 ? -14.639 0.126 28.597 1.00 92.50 199 LEU A N 1
ATOM 1674 C CA . LEU A 1 199 ? -15.772 0.709 29.330 1.00 92.50 199 LEU A CA 1
ATOM 1675 C C . LEU A 1 199 ? -16.493 -0.293 30.243 1.00 92.50 199 LEU A C 1
ATOM 1677 O O . LEU A 1 199 ? -17.495 0.058 30.859 1.00 92.50 199 LEU A O 1
ATOM 1681 N N . GLN A 1 200 ? -16.036 -1.549 30.301 1.00 91.75 200 GLN A N 1
ATOM 1682 C CA . GLN A 1 200 ? -16.698 -2.647 31.013 1.00 91.75 200 GLN A CA 1
ATOM 1683 C C . GLN A 1 200 ? -18.160 -2.866 30.572 1.00 91.75 200 GLN A C 1
ATOM 1685 O O . GLN A 1 200 ? -18.969 -3.447 31.298 1.00 91.75 200 GLN A O 1
ATOM 1690 N N . ASN A 1 201 ? -18.511 -2.453 29.348 1.00 92.69 201 ASN A N 1
ATOM 1691 C CA . ASN A 1 201 ? -19.848 -2.646 28.802 1.00 92.69 201 ASN A CA 1
ATOM 1692 C C . ASN A 1 201 ? -19.966 -4.054 28.205 1.00 92.69 201 ASN A C 1
ATOM 1694 O O . ASN A 1 201 ? -19.758 -4.272 27.008 1.00 92.69 201 ASN A O 1
ATOM 1698 N N . LYS A 1 202 ? -20.277 -5.029 29.064 1.00 92.44 202 LYS A N 1
ATOM 1699 C CA . LYS A 1 202 ? -20.332 -6.452 28.697 1.00 92.44 202 LYS A CA 1
ATOM 1700 C C . LYS A 1 202 ? -21.313 -6.737 27.558 1.00 92.44 202 LYS A C 1
ATOM 1702 O O . LYS A 1 202 ? -20.983 -7.506 26.659 1.00 92.44 202 LYS A O 1
ATOM 1707 N N . GLU A 1 203 ? -22.494 -6.126 27.588 1.00 94.69 203 GLU A N 1
ATOM 1708 C CA . GLU A 1 203 ? -23.535 -6.345 26.581 1.00 94.69 203 GLU A CA 1
ATOM 1709 C C . GLU A 1 203 ? -23.058 -5.914 25.192 1.00 94.69 203 GLU A C 1
ATOM 1711 O O . GLU A 1 203 ? -23.034 -6.726 24.264 1.00 94.69 203 GLU A O 1
ATOM 1716 N N . LYS A 1 204 ? -22.577 -4.671 25.071 1.00 91.69 204 LYS A N 1
ATOM 1717 C CA . LYS A 1 204 ? -22.085 -4.140 23.795 1.00 91.69 204 LYS A CA 1
ATOM 1718 C C . LYS A 1 204 ? -20.803 -4.822 23.323 1.00 91.69 204 LYS A C 1
ATOM 1720 O O . LYS A 1 204 ? -20.640 -5.037 22.126 1.00 91.69 204 LYS A O 1
ATOM 1725 N N . THR A 1 205 ? -19.934 -5.235 24.247 1.00 92.62 205 THR A N 1
ATOM 1726 C CA . THR A 1 205 ? -18.735 -6.024 23.917 1.00 92.62 205 THR A CA 1
ATOM 1727 C C . THR A 1 205 ? -19.119 -7.356 23.270 1.00 92.62 205 THR A C 1
ATOM 1729 O O . THR A 1 205 ? -18.610 -7.697 22.206 1.00 92.62 205 THR A O 1
ATOM 1732 N N . ILE A 1 206 ? -20.053 -8.103 23.872 1.00 90.31 206 ILE A N 1
ATOM 1733 C CA . ILE A 1 206 ? -20.515 -9.391 23.330 1.00 90.31 206 ILE A CA 1
ATOM 1734 C C . ILE A 1 206 ? -21.235 -9.195 21.994 1.00 90.31 206 ILE A C 1
ATOM 1736 O O . ILE A 1 206 ? -21.037 -9.991 21.077 1.00 90.31 206 ILE A O 1
ATOM 1740 N N . PHE A 1 207 ? -22.057 -8.152 21.874 1.00 90.50 207 PHE A N 1
ATOM 1741 C CA . PHE A 1 207 ? -22.717 -7.812 20.616 1.00 90.50 207 PHE A CA 1
ATOM 1742 C C . PHE A 1 207 ? -21.697 -7.573 19.494 1.00 90.50 207 PHE A C 1
ATOM 1744 O O . PHE A 1 207 ? -21.780 -8.217 18.447 1.00 90.50 207 PHE A O 1
ATOM 1751 N N . ALA A 1 208 ? -20.693 -6.727 19.741 1.00 88.75 208 ALA A N 1
ATOM 1752 C CA . ALA A 1 208 ? -19.644 -6.415 18.776 1.00 88.75 208 ALA A CA 1
ATOM 1753 C C . ALA A 1 208 ? -18.820 -7.652 18.379 1.00 88.75 208 ALA A C 1
ATOM 1755 O O . ALA A 1 208 ? -18.528 -7.836 17.204 1.00 88.75 208 ALA A O 1
ATOM 1756 N N . LEU A 1 209 ? -18.517 -8.556 19.318 1.00 88.75 209 LEU A N 1
ATOM 1757 C CA . LEU A 1 209 ? -17.803 -9.808 19.020 1.00 88.75 209 LEU A CA 1
ATOM 1758 C C . LEU A 1 209 ? -18.613 -10.791 18.161 1.00 88.75 209 LEU A C 1
ATOM 1760 O O . LEU A 1 209 ? -18.031 -11.597 17.439 1.00 88.75 209 LEU A O 1
ATOM 1764 N N . LYS A 1 210 ? -19.948 -10.756 18.237 1.00 87.00 210 LYS A N 1
ATOM 1765 C CA . LYS A 1 210 ? -20.823 -11.643 17.452 1.00 87.00 210 LYS A CA 1
ATOM 1766 C C . LYS A 1 210 ? -21.069 -11.136 16.034 1.00 87.00 210 LYS A C 1
ATOM 1768 O O . LYS A 1 210 ? -21.356 -11.943 15.152 1.00 87.00 210 LYS A O 1
ATOM 1773 N N . LYS A 1 211 ? -20.948 -9.827 15.807 1.00 83.00 211 LYS A N 1
ATOM 1774 C CA . LYS A 1 211 ? -21.218 -9.194 14.511 1.00 83.00 211 LYS A CA 1
ATOM 1775 C C . LYS A 1 211 ? -20.381 -9.760 13.354 1.00 83.00 211 LYS A C 1
ATOM 1777 O O . LYS A 1 211 ? -20.993 -10.144 12.357 1.00 83.00 211 LYS A O 1
ATOM 1782 N N . PRO A 1 212 ? -19.053 -9.939 13.475 1.00 75.69 212 PRO A N 1
ATOM 1783 C CA . PRO A 1 212 ? -18.260 -10.517 12.393 1.00 75.69 212 PRO A CA 1
ATOM 1784 C C . PRO A 1 212 ? -18.691 -11.929 11.988 1.00 75.69 212 PRO A C 1
ATOM 1786 O O . PRO A 1 212 ? -18.657 -12.264 10.813 1.00 75.69 212 PRO A O 1
ATOM 1789 N N . ALA A 1 213 ? -19.137 -12.755 12.940 1.00 67.81 213 ALA A N 1
ATOM 1790 C CA . ALA A 1 213 ? -19.598 -14.116 12.657 1.00 67.81 213 ALA A CA 1
ATOM 1791 C C . ALA A 1 213 ? -20.953 -14.158 11.927 1.00 67.81 213 ALA A C 1
ATOM 1793 O O . ALA A 1 213 ? -21.285 -15.169 11.313 1.00 67.81 213 ALA A O 1
ATOM 1794 N N . SER A 1 214 ? -21.740 -13.081 12.010 1.00 65.62 214 SER A N 1
ATOM 1795 C CA . SER A 1 214 ? -23.001 -12.942 11.272 1.00 65.62 214 SER A CA 1
ATOM 1796 C C . SER A 1 214 ? -22.833 -12.382 9.859 1.00 65.62 214 SER A C 1
ATOM 1798 O O . SER A 1 214 ? -23.752 -12.520 9.058 1.00 65.62 214 SER A O 1
ATOM 1800 N N . MET A 1 215 ? -21.677 -11.787 9.545 1.00 67.56 215 MET A N 1
ATOM 1801 C CA . MET A 1 215 ? -21.373 -11.277 8.208 1.00 67.56 215 MET A CA 1
ATOM 1802 C C . MET A 1 215 ? -21.096 -12.459 7.275 1.00 67.56 215 MET A C 1
ATOM 1804 O O . MET A 1 215 ? -20.233 -13.297 7.557 1.00 67.56 215 MET A O 1
ATOM 1808 N N . ARG A 1 216 ? -21.857 -12.577 6.181 1.00 56.69 216 ARG A N 1
ATOM 1809 C CA . ARG A 1 216 ? -21.704 -13.693 5.238 1.00 56.69 216 ARG A CA 1
ATOM 1810 C C . ARG A 1 216 ? -20.333 -13.633 4.563 1.00 56.69 216 ARG A C 1
ATOM 1812 O O . ARG A 1 216 ? -20.011 -12.690 3.855 1.00 56.69 216 ARG A O 1
ATOM 1819 N N . MET A 1 217 ? -19.545 -14.693 4.739 1.00 49.09 217 MET A N 1
ATOM 1820 C CA . MET A 1 217 ? -18.378 -14.964 3.904 1.00 49.09 217 MET A CA 1
ATOM 1821 C C . MET A 1 217 ? -18.862 -15.633 2.617 1.00 49.09 217 MET A C 1
ATOM 1823 O O . MET A 1 217 ? -19.381 -16.753 2.661 1.00 49.09 217 MET A O 1
ATOM 1827 N N . HIS A 1 218 ? -18.685 -14.996 1.466 1.00 43.34 218 HIS A N 1
ATOM 1828 C CA . HIS A 1 218 ? -18.716 -15.724 0.203 1.00 43.34 218 HIS A CA 1
ATOM 1829 C C . HIS A 1 218 ? -17.298 -15.844 -0.337 1.00 43.34 218 HIS A C 1
ATOM 1831 O O . HIS A 1 218 ? -16.680 -14.888 -0.781 1.00 43.34 218 HIS A O 1
ATOM 1837 N N . ARG A 1 219 ? -16.783 -17.078 -0.273 1.00 31.83 219 ARG A N 1
ATOM 1838 C CA . ARG A 1 219 ? -15.724 -17.526 -1.171 1.00 31.83 219 ARG A CA 1
ATOM 1839 C C . ARG A 1 219 ? -16.341 -17.548 -2.561 1.00 31.83 219 ARG A C 1
ATOM 1841 O O . ARG A 1 219 ? -17.147 -18.435 -2.839 1.00 31.83 219 ARG A O 1
ATOM 1848 N N . THR A 1 220 ? -16.021 -16.574 -3.395 1.00 32.66 220 THR A N 1
ATOM 1849 C CA . THR A 1 220 ? -16.416 -16.650 -4.798 1.00 32.66 220 THR A CA 1
ATOM 1850 C C . THR A 1 220 ? -15.508 -17.636 -5.533 1.00 32.66 220 THR A C 1
ATOM 1852 O O . THR A 1 220 ? -14.336 -17.804 -5.189 1.00 32.66 220 THR A O 1
ATOM 1855 N N . ILE A 1 221 ? -16.158 -18.328 -6.464 1.00 32.78 221 ILE A N 1
ATOM 1856 C CA . ILE A 1 221 ? -15.734 -19.408 -7.363 1.00 32.78 221 ILE A CA 1
ATOM 1857 C C . ILE A 1 221 ? -14.499 -19.031 -8.184 1.00 32.78 221 ILE A C 1
ATOM 1859 O O . ILE A 1 221 ? -14.424 -17.857 -8.610 1.00 32.78 221 ILE A O 1
#

Sequence (221 aa):
MEQRKKIDAYMERYKKNSIEGNIALMRDALKEFPYNLDLMSALCHALLFEKHGKEENLDECIDIVLRILERSTDDEQRYKTIETLVYAYSRKNNKEKTIEYAKKLPNCRCTQNATLEYVLEGEELRKFAQENIFNYIVLINHSVNWMMMSKDYTTEQRIFAYETLEKMYLLFLDDENYGYEHADPFRIWTEIAKEYGKLQNKEKTIFALKKPASMRMHRTI

Foldseek 3Di:
DVLVVVVVVLVVVLVVDDLVVLLVSLVVVCVVVVLPLVSLLSNLVSLLPPPVNDLVSLVSSLVSLVSSCVPDPDVVSVLSSLVSQLSSCVVVVNPVSNVVSVVVHDDPCPDCLNPCLVPDDDPRNVVSVLVSLLVVLVVLLVVLVVVVVVVPDALVRNLVSLVVSLVSCCVSVVVLCNDPVLVRLLVSLVSNLVSCVVVVVVVSNVVSNCVSVPRDDDPDD

Radius of gyration: 21.76 Å; chains: 1; bounding box: 50×34×60 Å

Secondary structure (DSSP, 8-state):
-HHHHHHHHHHHHHTTS-HHHHHHHHHHHHHHSTT-HHHHHHHHHHHHH-TT--HHHHHHHHHHHHHHHHH---HHHHHHHHHHHHHHHHHTT-HHHHHHHHTTSPPTTSSHHHHHTTT--HHHHHHHHHHHHHHHHHHHHHHHHHHHHTS-S-HHHHHHHHHHHHHHHHHH-TTS--GGGTHHHHHHHHHHHHHHHHTT-HHHHHHHHHHHHHS------

pLDDT: mean 88.13, std 12.81, range [31.83, 98.25]